Protein AF-A0A0D3J170-F1 (afdb_monomer_lite)

Radius of gyration: 22.53 Å; chains: 1; bounding box: 83×60×60 Å

Organism: Emiliania huxleyi (strain CCMP1516) (NCBI:txid280463)

Sequence (325 aa):
MGRTSALITIVAATHSHAFGSQPLAVAKEAIERIIADEDIVRMTAKLAHHPYLISAEEGRLSVEQQLCFAMEQYHMTRSLSQSIASLANQGGNSLDTDVSSAEFVLGPGDTLAATEAPTSEEALEESRINPQIDLFDYFFAGEVDASAELMVQLRALLGCNDVACLMRAVKNYKPVPGAQAYAEFVDKLASGGGRAEAAVAFAVCFPIWGGLVQRLSKSRMCAVDTAAEKNFLAHFSARLGDFLAEQQIESDHLEDFMATGESVAGTCAYGTDGFHATGQDDLVEMAAQVLMKADVPYTALLTSTKTLLEAETQFWDACYSLSRE

Secondary structure (DSSP, 8-state):
-------------------SS-HHHHHHHHHHHHHT-HHHHHHHHHHHT-HHHHHHHTT---HHHHHHHHHHHHHHHHHHHHHHHHHHHHTS------GGGGS----TT-------PPPHHHHHHHHHH-TT--HHHHHHHHHHHHHHHHHHHHHHHTT-SSHHHHHHHHHH----HHHHHHHHHHHHHHHTT-HHHHHHHHHHHHHHHHHHHHHHHHTT--SS--HHHHHHHHHHHTT-HHHHHHT----TT-TTSSSS-------------S-PPPPHHHHHHHHHHHHTT----HHHHHHHHHHHHHHHHHHHHHHHHTT--

InterPro domains:
  IPR016084 Haem oxygenase-like, multi-helical [G3DSA:1.20.910.10] (38-323)
  IPR016084 Haem oxygenase-like, multi-helical [SSF48613] (47-219)

pLDDT: mean 73.3, std 25.49, range [24.0, 98.56]

Structure (mmCIF, N/CA/C/O backbone):
data_AF-A0A0D3J170-F1
#
_entry.id   AF-A0A0D3J170-F1
#
loop_
_atom_site.group_PDB
_atom_site.id
_atom_site.type_symbol
_atom_site.label_atom_id
_atom_site.label_alt_id
_atom_site.label_comp_id
_atom_site.label_asym_id
_atom_site.label_entity_id
_atom_site.label_seq_id
_atom_site.pdbx_PDB_ins_code
_atom_site.Cartn_x
_atom_site.Cartn_y
_atom_site.Cartn_z
_atom_site.occupancy
_atom_site.B_iso_or_equiv
_atom_site.auth_seq_id
_atom_site.auth_comp_id
_atom_site.auth_asym_id
_atom_site.auth_atom_id
_atom_site.pdbx_PDB_model_num
ATOM 1 N N . MET A 1 1 ? 52.983 35.311 -30.062 1.00 40.69 1 MET A N 1
ATOM 2 C CA . MET A 1 1 ? 53.204 34.117 -29.216 1.00 40.69 1 MET A CA 1
ATOM 3 C C . MET A 1 1 ? 51.956 33.932 -28.370 1.00 40.69 1 MET A C 1
ATOM 5 O O . MET A 1 1 ? 51.775 34.644 -27.393 1.00 40.69 1 MET A O 1
ATOM 9 N N . GLY A 1 2 ? 51.019 33.136 -28.886 1.00 30.86 2 GLY A N 1
ATOM 10 C CA . GLY A 1 2 ? 49.623 33.101 -28.448 1.00 30.86 2 GLY A CA 1
ATOM 11 C C . GLY A 1 2 ? 49.340 31.989 -27.443 1.00 30.86 2 GLY A C 1
ATOM 12 O O . GLY A 1 2 ? 49.819 30.869 -27.597 1.00 30.86 2 GLY A O 1
ATOM 13 N N . ARG A 1 3 ? 48.544 32.332 -26.430 1.00 38.22 3 ARG A N 1
ATOM 14 C CA . ARG A 1 3 ? 47.853 31.419 -25.517 1.00 38.22 3 ARG A CA 1
ATOM 15 C C . ARG A 1 3 ? 46.471 31.098 -26.097 1.00 38.22 3 ARG A C 1
ATOM 17 O O . ARG A 1 3 ? 45.724 32.033 -26.357 1.00 38.22 3 ARG A O 1
ATOM 24 N N . THR A 1 4 ? 46.126 29.817 -26.205 1.00 32.22 4 THR A N 1
ATOM 25 C CA . THR A 1 4 ? 44.742 29.301 -26.320 1.00 32.22 4 THR A CA 1
ATOM 26 C C . THR A 1 4 ? 44.800 27.807 -25.985 1.00 32.22 4 THR A C 1
ATOM 28 O O . THR A 1 4 ? 45.510 27.064 -26.647 1.00 32.22 4 THR A O 1
ATOM 31 N N . SER A 1 5 ? 44.357 27.408 -24.791 1.00 28.94 5 SER A N 1
ATOM 32 C CA . SER A 1 5 ? 42.983 26.989 -24.462 1.00 28.94 5 SER A CA 1
ATOM 33 C C . SER A 1 5 ? 42.730 25.528 -24.855 1.00 28.94 5 SER A C 1
ATOM 35 O O . SER A 1 5 ? 42.363 25.230 -25.986 1.00 28.94 5 SER A O 1
ATOM 37 N N . ALA A 1 6 ? 42.970 24.625 -23.902 1.00 32.19 6 ALA A N 1
ATOM 38 C CA . ALA A 1 6 ? 42.522 23.239 -23.937 1.00 32.19 6 ALA A CA 1
ATOM 39 C C . ALA A 1 6 ? 41.211 23.161 -23.141 1.00 32.19 6 ALA A C 1
ATOM 41 O O . ALA A 1 6 ? 41.220 23.247 -21.915 1.00 32.19 6 ALA A O 1
ATOM 42 N N . LEU A 1 7 ? 40.090 23.048 -23.852 1.00 28.80 7 LEU A N 1
ATOM 43 C CA . LEU A 1 7 ? 38.760 22.830 -23.290 1.00 28.80 7 LEU A CA 1
ATOM 44 C C . LEU A 1 7 ? 38.261 21.460 -23.760 1.00 28.80 7 LEU A C 1
ATOM 46 O O . LEU A 1 7 ? 37.926 21.266 -24.923 1.00 28.80 7 LEU A O 1
ATOM 50 N N . ILE A 1 8 ? 38.321 20.511 -22.825 1.00 30.05 8 ILE A N 1
ATOM 51 C CA . ILE A 1 8 ? 37.265 19.558 -22.458 1.00 30.05 8 ILE A CA 1
ATOM 52 C C . ILE A 1 8 ? 36.335 19.157 -23.615 1.00 30.05 8 ILE A C 1
ATOM 54 O O . ILE A 1 8 ? 35.358 19.831 -23.921 1.00 30.05 8 ILE A O 1
ATOM 58 N N . THR A 1 9 ? 36.603 17.992 -24.199 1.00 27.92 9 THR A N 1
ATOM 59 C CA . THR A 1 9 ? 35.606 17.184 -24.913 1.00 27.92 9 THR A CA 1
ATOM 60 C C . THR A 1 9 ? 35.496 15.869 -24.148 1.00 27.92 9 THR A C 1
ATOM 62 O O . THR A 1 9 ? 36.330 14.984 -24.316 1.00 27.92 9 THR A O 1
ATOM 65 N N . ILE A 1 10 ? 34.527 15.776 -23.235 1.00 30.25 10 ILE A N 1
ATOM 66 C CA . ILE A 1 10 ? 34.228 14.565 -22.463 1.00 30.25 10 ILE A CA 1
ATOM 67 C C . ILE A 1 10 ? 32.774 14.174 -22.748 1.00 30.25 10 ILE A C 1
ATOM 69 O O . ILE A 1 10 ? 31.846 14.873 -22.364 1.00 30.25 10 ILE A O 1
ATOM 73 N N . VAL A 1 11 ? 32.656 13.041 -23.447 1.00 31.23 11 VAL A N 1
ATOM 74 C CA . VAL A 1 11 ? 31.619 11.998 -23.364 1.00 31.23 11 VAL A CA 1
ATOM 75 C C . VAL A 1 11 ? 30.169 12.416 -23.643 1.00 31.23 11 VAL A C 1
ATOM 77 O O . VAL A 1 11 ? 29.376 12.672 -22.747 1.00 31.23 11 VAL A O 1
ATOM 80 N N . ALA A 1 12 ? 29.793 12.297 -24.916 1.00 31.78 12 ALA A N 1
ATOM 81 C CA . ALA A 1 12 ? 28.449 11.901 -25.328 1.00 31.78 12 ALA A CA 1
ATOM 82 C C . ALA A 1 12 ? 28.584 10.630 -26.183 1.00 31.78 12 ALA A C 1
ATOM 84 O O . ALA A 1 12 ? 28.611 10.685 -27.408 1.00 31.78 12 ALA A O 1
ATOM 85 N N . ALA A 1 13 ? 28.768 9.484 -25.523 1.00 33.28 13 ALA A N 1
ATOM 86 C CA . ALA A 1 13 ? 28.715 8.172 -26.161 1.00 33.28 13 ALA A CA 1
ATOM 87 C C . ALA A 1 13 ? 27.395 7.502 -25.773 1.00 33.28 13 ALA A C 1
ATOM 89 O O . ALA A 1 13 ? 27.305 6.764 -24.793 1.00 33.28 13 ALA A O 1
ATOM 90 N N . THR A 1 14 ? 26.373 7.805 -26.566 1.00 39.19 14 THR A N 1
ATOM 91 C CA . THR A 1 14 ? 25.134 7.041 -26.712 1.00 39.19 14 THR A CA 1
ATOM 92 C C . THR A 1 14 ? 25.448 5.549 -26.843 1.00 39.19 14 THR A C 1
ATOM 94 O O . THR A 1 14 ? 25.914 5.103 -27.891 1.00 39.19 14 THR A O 1
ATOM 97 N N . HIS A 1 15 ? 25.207 4.776 -25.785 1.00 40.16 15 HIS A N 1
ATOM 98 C CA . HIS A 1 15 ? 25.218 3.318 -25.848 1.00 40.16 15 HIS A CA 1
ATOM 99 C C . HIS A 1 15 ? 23.835 2.838 -26.288 1.00 40.16 15 HIS A C 1
ATOM 101 O O . HIS A 1 15 ? 22.958 2.580 -25.474 1.00 40.16 15 HIS A O 1
ATOM 107 N N . SER A 1 16 ? 23.654 2.736 -27.604 1.00 42.66 16 SER A N 1
ATOM 108 C CA . SER A 1 16 ? 22.668 1.842 -28.203 1.00 42.66 16 SER A CA 1
ATOM 109 C C . SER A 1 16 ? 23.396 0.530 -28.488 1.00 42.66 16 SER A C 1
ATOM 111 O O . SER A 1 16 ? 24.084 0.397 -29.498 1.00 42.66 16 SER A O 1
ATOM 113 N N . HIS A 1 17 ? 23.328 -0.408 -27.545 1.00 40.12 17 HIS A N 1
ATOM 114 C CA . HIS A 1 17 ? 23.770 -1.784 -27.750 1.00 40.12 17 HIS A CA 1
ATOM 115 C C . HIS A 1 17 ? 22.538 -2.687 -27.729 1.00 40.12 17 HIS A C 1
ATOM 117 O O . HIS A 1 17 ? 21.794 -2.725 -26.755 1.00 40.12 17 HIS A O 1
ATOM 123 N N . ALA A 1 18 ? 22.319 -3.394 -28.837 1.00 44.06 18 ALA A N 1
ATOM 124 C CA . ALA A 1 18 ? 21.291 -4.414 -28.960 1.00 44.06 18 ALA A CA 1
ATOM 125 C C . ALA A 1 18 ? 21.637 -5.607 -28.051 1.00 44.06 18 ALA A C 1
ATOM 127 O O . ALA A 1 18 ? 22.625 -6.305 -28.281 1.00 44.06 18 ALA A O 1
ATOM 128 N N . PHE A 1 19 ? 20.827 -5.823 -27.013 1.00 40.41 19 PHE A N 1
ATOM 129 C CA . PHE A 1 19 ? 20.974 -6.909 -26.044 1.00 40.41 19 PHE A CA 1
ATOM 130 C C . PHE A 1 19 ? 20.216 -8.162 -26.506 1.00 40.41 19 PHE A C 1
ATOM 132 O O . PHE A 1 19 ? 19.011 -8.295 -26.304 1.00 40.41 19 PHE A O 1
ATOM 139 N N . GLY A 1 20 ? 20.928 -9.114 -27.110 1.00 37.75 20 GLY A N 1
ATOM 140 C CA . GLY A 1 20 ? 20.436 -10.482 -27.275 1.00 37.75 20 GLY A CA 1
ATOM 141 C C . GLY A 1 20 ? 20.532 -11.243 -25.948 1.00 37.75 20 GLY A C 1
ATOM 142 O O . GLY A 1 20 ? 21.588 -11.259 -25.320 1.00 37.75 20 GLY A O 1
ATOM 143 N N . SER A 1 21 ? 19.443 -11.883 -25.512 1.00 47.06 21 SER A N 1
ATOM 144 C CA . SER A 1 21 ? 19.352 -12.790 -24.342 1.00 47.06 21 SER A CA 1
ATOM 145 C C . SER A 1 21 ? 19.630 -12.227 -22.931 1.00 47.06 21 SER A C 1
ATOM 147 O O . SER A 1 21 ? 19.625 -12.997 -21.978 1.00 47.06 21 SER A O 1
ATOM 149 N N . GLN A 1 22 ? 19.785 -10.910 -22.754 1.00 54.28 22 GLN A N 1
ATOM 150 C CA . GLN A 1 22 ? 19.912 -10.270 -21.431 1.00 54.28 22 GLN A CA 1
ATOM 151 C C . GLN A 1 22 ? 18.798 -9.297 -20.954 1.00 54.28 22 GLN A C 1
ATOM 153 O O . GLN A 1 22 ? 19.050 -8.604 -19.971 1.00 54.28 22 GLN A O 1
ATOM 158 N N . PRO A 1 23 ? 17.571 -9.204 -21.521 1.00 83.50 23 PRO A N 1
ATOM 159 C CA . PRO A 1 23 ? 16.630 -8.180 -21.042 1.00 83.50 23 PRO A CA 1
ATOM 160 C C . PRO A 1 23 ? 16.086 -8.417 -19.618 1.00 83.50 23 PRO A C 1
ATOM 162 O O . PRO A 1 23 ? 15.879 -7.449 -18.894 1.00 83.50 23 PRO A O 1
ATOM 165 N N . LEU A 1 24 ? 15.894 -9.674 -19.188 1.00 89.75 24 LEU A N 1
ATOM 166 C CA . LEU A 1 24 ? 15.325 -9.971 -17.861 1.00 89.75 24 LEU A CA 1
ATOM 167 C C . LEU A 1 24 ? 16.303 -9.654 -16.726 1.00 89.75 24 LEU A C 1
ATOM 169 O O . LEU A 1 24 ? 15.921 -9.010 -15.758 1.00 89.75 24 LEU A O 1
ATOM 173 N N . ALA A 1 25 ? 17.567 -10.065 -16.859 1.00 91.81 25 ALA A N 1
ATOM 174 C CA . ALA A 1 25 ? 18.589 -9.801 -15.846 1.00 91.81 25 ALA A CA 1
ATOM 175 C C . ALA A 1 25 ? 18.805 -8.293 -15.637 1.00 91.81 25 ALA A C 1
ATOM 177 O O . ALA A 1 25 ? 18.874 -7.844 -14.501 1.00 91.81 25 ALA A O 1
ATOM 178 N N . VAL A 1 26 ? 18.822 -7.511 -16.724 1.00 92.69 26 VAL A N 1
ATOM 179 C CA . VAL A 1 26 ? 18.932 -6.043 -16.656 1.00 92.69 26 VAL A CA 1
ATOM 180 C C . VAL A 1 26 ? 17.704 -5.422 -15.981 1.00 92.69 26 VAL A C 1
ATOM 182 O O . VAL A 1 26 ? 17.844 -4.496 -15.185 1.00 92.69 26 VAL A O 1
ATOM 185 N N . ALA A 1 27 ? 16.499 -5.930 -16.263 1.00 94.38 27 ALA A N 1
ATOM 186 C CA . ALA A 1 27 ? 15.279 -5.467 -15.605 1.00 94.38 27 ALA A CA 1
ATOM 187 C C . ALA A 1 27 ? 15.267 -5.800 -14.099 1.00 94.38 27 ALA A C 1
ATOM 189 O O . ALA A 1 27 ? 14.925 -4.930 -13.301 1.00 94.38 27 ALA A O 1
ATOM 190 N N . LYS A 1 28 ? 15.703 -7.005 -13.699 1.00 95.25 28 LYS A N 1
ATOM 191 C CA . LYS A 1 28 ? 15.859 -7.388 -12.282 1.00 95.25 28 LYS A CA 1
ATOM 192 C C . LYS A 1 28 ? 16.890 -6.504 -11.579 1.00 95.25 28 LYS A C 1
ATOM 194 O O . LYS A 1 28 ? 16.567 -5.917 -10.553 1.00 95.25 28 LYS A O 1
ATOM 199 N N . GLU A 1 29 ? 18.064 -6.302 -12.182 1.00 95.62 29 GLU A N 1
ATOM 200 C CA . GLU A 1 29 ? 19.113 -5.421 -11.643 1.00 95.62 29 GLU A CA 1
ATOM 201 C C . GLU A 1 29 ? 18.599 -3.984 -11.440 1.00 95.62 29 GLU A C 1
ATOM 203 O O . GLU A 1 29 ? 18.911 -3.338 -10.441 1.00 95.62 29 GLU A O 1
ATOM 208 N N . ALA A 1 30 ? 17.768 -3.472 -12.355 1.00 96.12 30 ALA A N 1
ATOM 209 C CA . ALA A 1 30 ? 17.157 -2.155 -12.201 1.00 96.12 30 ALA A CA 1
ATOM 210 C C . ALA A 1 30 ? 16.207 -2.082 -10.990 1.00 96.12 30 ALA A C 1
ATOM 212 O O . ALA A 1 30 ? 16.235 -1.086 -10.266 1.00 96.12 30 ALA A O 1
ATOM 213 N N . ILE A 1 31 ? 15.398 -3.120 -10.752 1.00 96.94 31 ILE A N 1
ATOM 214 C CA . ILE A 1 31 ? 14.486 -3.201 -9.598 1.00 96.94 31 ILE A CA 1
ATOM 215 C C . ILE A 1 31 ? 15.281 -3.348 -8.297 1.00 96.94 31 ILE A C 1
ATOM 217 O O . ILE A 1 31 ? 15.044 -2.606 -7.349 1.00 96.94 31 ILE A O 1
ATOM 221 N N . GLU A 1 32 ? 16.274 -4.235 -8.263 1.00 95.94 32 GLU A N 1
ATOM 222 C CA . GLU A 1 32 ? 17.172 -4.427 -7.116 1.00 95.94 32 GLU A CA 1
ATOM 223 C C . GLU A 1 32 ? 17.910 -3.134 -6.755 1.00 95.94 32 GLU A C 1
ATOM 225 O O . GLU A 1 32 ? 18.037 -2.782 -5.581 1.00 95.94 32 GLU A O 1
ATOM 230 N N . ARG A 1 33 ? 18.328 -2.361 -7.761 1.00 97.62 33 ARG A N 1
ATOM 231 C CA . ARG A 1 33 ? 18.931 -1.045 -7.548 1.00 97.62 33 ARG A CA 1
ATOM 232 C C . ARG A 1 33 ? 17.952 -0.034 -6.943 1.00 97.62 33 ARG A C 1
ATOM 234 O O . ARG A 1 33 ? 18.386 0.798 -6.152 1.00 97.62 33 ARG A O 1
ATOM 241 N N . ILE A 1 34 ? 16.664 -0.092 -7.292 1.00 98.00 34 ILE A N 1
ATOM 242 C CA . ILE A 1 34 ? 15.624 0.734 -6.657 1.00 98.00 34 ILE A CA 1
ATOM 243 C C . ILE A 1 34 ? 15.408 0.289 -5.208 1.00 98.00 34 ILE A C 1
ATOM 245 O O . ILE A 1 34 ? 15.352 1.140 -4.328 1.00 98.00 34 ILE A O 1
ATOM 249 N N . ILE A 1 35 ? 15.350 -1.019 -4.940 1.00 96.25 35 ILE A N 1
ATOM 250 C CA . ILE A 1 35 ? 15.240 -1.568 -3.576 1.00 96.25 35 ILE A CA 1
ATOM 251 C C . ILE A 1 35 ? 16.404 -1.080 -2.699 1.00 96.25 35 ILE A C 1
ATOM 253 O O . ILE A 1 35 ? 16.195 -0.707 -1.546 1.00 96.25 35 ILE A O 1
ATOM 257 N N . ALA A 1 36 ? 17.617 -1.040 -3.255 1.00 96.19 36 ALA A N 1
ATOM 258 C CA . ALA A 1 36 ? 18.825 -0.579 -2.575 1.00 96.19 36 ALA A CA 1
ATOM 259 C C . ALA A 1 36 ? 19.023 0.954 -2.580 1.00 96.19 36 ALA A C 1
ATOM 261 O O . ALA A 1 36 ? 20.032 1.434 -2.057 1.00 96.19 36 ALA A O 1
ATOM 262 N N . ASP A 1 37 ? 18.116 1.737 -3.176 1.00 98.06 37 ASP A N 1
ATOM 263 C CA . ASP A 1 37 ? 18.216 3.201 -3.204 1.00 98.06 37 ASP A CA 1
ATOM 264 C C . ASP A 1 37 ? 18.140 3.769 -1.777 1.00 98.06 37 ASP A C 1
ATOM 266 O O . ASP A 1 37 ? 17.274 3.394 -0.986 1.00 98.06 37 ASP A O 1
ATOM 270 N N . GLU A 1 38 ? 19.032 4.706 -1.442 1.00 97.94 38 GLU A N 1
ATOM 271 C CA . GLU A 1 38 ? 19.165 5.246 -0.078 1.00 97.94 38 GLU A CA 1
ATOM 272 C C . GLU A 1 38 ? 17.854 5.849 0.447 1.00 97.94 38 GLU A C 1
ATOM 274 O O . GLU A 1 38 ? 17.515 5.706 1.625 1.00 97.94 38 GLU A O 1
ATOM 279 N N . ASP A 1 39 ? 17.087 6.508 -0.422 1.00 97.75 39 ASP A N 1
ATOM 280 C CA . ASP A 1 39 ? 15.809 7.088 -0.028 1.00 97.75 39 ASP A CA 1
ATOM 281 C C . ASP A 1 39 ? 14.764 6.003 0.247 1.00 97.75 39 ASP A C 1
ATOM 283 O O . ASP A 1 39 ? 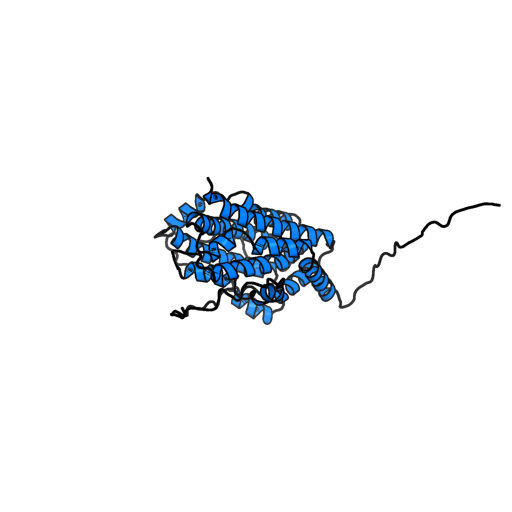14.013 6.137 1.211 1.00 97.75 39 ASP A O 1
ATOM 287 N N . ILE A 1 40 ? 14.740 4.927 -0.549 1.00 97.75 40 ILE A N 1
ATOM 288 C CA . ILE A 1 40 ? 13.835 3.788 -0.346 1.00 97.75 40 ILE A CA 1
ATOM 289 C C . ILE A 1 40 ? 14.151 3.109 0.987 1.00 97.75 40 ILE A C 1
ATOM 291 O O . ILE A 1 40 ? 13.258 2.966 1.819 1.00 97.75 40 ILE A O 1
ATOM 295 N N . VAL A 1 41 ? 15.424 2.805 1.256 1.00 96.75 41 VAL A N 1
ATOM 296 C CA . VAL A 1 41 ? 15.869 2.229 2.539 1.00 96.75 41 VAL A CA 1
ATOM 297 C C . VAL A 1 41 ? 15.469 3.124 3.716 1.00 96.75 41 VAL A C 1
ATOM 299 O O . VAL A 1 41 ? 14.910 2.648 4.707 1.00 96.75 41 VAL A O 1
ATOM 302 N N . ARG A 1 42 ? 15.690 4.440 3.608 1.00 97.50 42 ARG A N 1
ATOM 303 C CA . ARG A 1 42 ? 15.316 5.400 4.656 1.00 97.50 42 ARG A CA 1
ATOM 304 C C . ARG A 1 42 ? 13.803 5.448 4.890 1.00 97.50 42 ARG A C 1
ATOM 306 O O . ARG A 1 42 ? 13.367 5.553 6.037 1.00 97.50 42 ARG A O 1
ATOM 313 N N . MET A 1 43 ? 13.000 5.389 3.832 1.00 97.88 43 MET A N 1
ATOM 314 C CA . MET A 1 43 ? 11.538 5.368 3.930 1.00 97.88 43 MET A CA 1
ATOM 315 C C . MET A 1 43 ? 11.029 4.067 4.554 1.00 97.88 43 MET A C 1
ATOM 317 O O . MET A 1 43 ? 10.193 4.121 5.454 1.00 97.88 43 MET A O 1
ATOM 321 N N . THR A 1 44 ? 11.591 2.922 4.166 1.00 95.75 44 THR A N 1
ATOM 322 C CA . THR A 1 44 ? 11.314 1.619 4.785 1.00 95.75 44 THR A CA 1
ATOM 323 C C . THR A 1 44 ? 11.629 1.638 6.277 1.00 95.75 44 THR A C 1
ATOM 325 O O . THR A 1 44 ? 10.799 1.239 7.093 1.00 95.75 44 THR A O 1
ATOM 328 N N . ALA A 1 45 ? 12.788 2.180 6.666 1.00 95.25 45 ALA A N 1
ATOM 329 C CA . ALA A 1 45 ? 13.155 2.326 8.071 1.00 95.25 45 ALA A CA 1
ATOM 330 C C . ALA A 1 45 ? 12.171 3.231 8.833 1.00 95.25 45 ALA A C 1
ATOM 332 O O . ALA A 1 45 ? 11.814 2.928 9.973 1.00 95.25 45 ALA A O 1
ATOM 333 N N . LYS A 1 46 ? 11.690 4.316 8.209 1.00 96.50 46 LYS A N 1
ATOM 334 C CA . LYS A 1 46 ? 10.663 5.189 8.797 1.00 96.50 46 LYS A CA 1
ATOM 335 C C . LYS A 1 46 ? 9.345 4.440 9.016 1.00 96.50 46 LYS A C 1
ATOM 337 O O . LYS A 1 46 ? 8.782 4.541 10.103 1.00 96.50 46 LYS A O 1
ATOM 342 N N . LEU A 1 47 ? 8.876 3.683 8.022 1.00 95.69 47 LEU A N 1
ATOM 343 C CA . LEU A 1 47 ? 7.665 2.861 8.125 1.00 95.69 47 LEU A CA 1
ATOM 344 C C . LEU A 1 47 ? 7.795 1.797 9.221 1.00 95.69 47 LEU A C 1
ATOM 346 O O . LEU A 1 47 ? 6.893 1.641 10.037 1.00 95.69 47 LEU A O 1
ATOM 350 N N . ALA A 1 48 ? 8.948 1.135 9.320 1.00 94.38 48 ALA A N 1
ATOM 351 C CA . ALA A 1 48 ? 9.215 0.158 10.373 1.00 94.38 48 ALA A CA 1
ATOM 352 C C . ALA A 1 48 ? 9.167 0.768 11.791 1.00 94.38 48 ALA A C 1
ATOM 354 O O . ALA A 1 48 ? 8.849 0.072 12.751 1.00 94.38 48 ALA A O 1
ATOM 355 N N . HIS A 1 49 ? 9.442 2.060 11.950 1.00 96.19 49 HIS A N 1
ATOM 356 C CA . HIS A 1 49 ? 9.357 2.751 13.242 1.00 96.19 49 HIS A CA 1
ATOM 357 C C . HIS A 1 49 ? 8.096 3.617 13.357 1.00 96.19 49 HIS A C 1
ATOM 359 O O . HIS A 1 49 ? 8.057 4.571 14.139 1.00 96.19 49 HIS A O 1
ATOM 365 N N . HIS A 1 50 ? 7.060 3.313 12.571 1.00 97.31 50 HIS A N 1
ATOM 366 C CA . HIS A 1 50 ? 5.837 4.095 12.584 1.00 97.31 50 HIS A CA 1
ATOM 367 C C . HIS A 1 50 ? 5.118 3.988 13.949 1.00 97.31 50 HIS A C 1
ATOM 369 O O . HIS A 1 50 ? 4.965 2.881 14.478 1.00 97.31 50 HIS A O 1
ATOM 375 N N . PRO A 1 51 ? 4.610 5.100 14.525 1.00 96.69 51 PRO A N 1
ATOM 376 C CA . PRO A 1 51 ? 3.948 5.101 15.835 1.00 96.69 51 PRO A CA 1
ATOM 377 C C . PRO A 1 51 ? 2.762 4.139 15.980 1.00 96.69 51 PRO A C 1
ATOM 379 O O . PRO A 1 51 ? 2.497 3.664 17.088 1.00 96.69 51 PRO A O 1
ATOM 382 N N . TYR A 1 52 ? 2.062 3.848 14.879 1.00 95.00 52 TYR A N 1
ATOM 383 C CA . TYR A 1 52 ? 1.002 2.837 14.840 1.00 95.00 52 TYR A CA 1
ATOM 384 C C . TYR A 1 52 ? 1.544 1.447 15.197 1.00 95.00 52 TYR A C 1
ATOM 386 O O . TYR A 1 52 ? 1.022 0.815 16.109 1.00 95.00 52 TYR A O 1
ATOM 394 N N . LEU A 1 53 ? 2.625 1.008 14.537 1.00 93.81 53 LEU A N 1
ATOM 395 C CA . LEU A 1 53 ? 3.236 -0.308 14.758 1.00 93.81 53 LEU A CA 1
ATOM 396 C C . LEU A 1 53 ? 3.787 -0.433 16.179 1.00 93.81 53 LEU A C 1
ATOM 398 O O . LEU A 1 53 ? 3.503 -1.411 16.860 1.00 93.81 53 LEU A O 1
ATOM 402 N N . ILE A 1 54 ? 4.490 0.595 16.662 1.00 94.56 54 ILE A N 1
ATOM 403 C CA . ILE A 1 54 ? 5.018 0.622 18.036 1.00 94.56 54 ILE A CA 1
ATOM 404 C C . ILE A 1 54 ? 3.870 0.513 19.048 1.00 94.56 54 ILE A C 1
ATOM 406 O O . ILE A 1 54 ? 3.931 -0.253 20.006 1.00 94.56 54 ILE A O 1
ATOM 410 N N . SER A 1 55 ? 2.782 1.258 18.833 1.00 93.12 55 SER A N 1
ATOM 411 C CA . SER A 1 55 ? 1.618 1.188 19.720 1.00 93.12 55 SER A CA 1
ATOM 412 C C . SER A 1 55 ? 0.908 -0.163 19.633 1.00 93.12 55 SER A C 1
ATOM 414 O O . SER A 1 55 ? 0.359 -0.607 20.636 1.00 93.12 55 SER A O 1
ATOM 416 N N . ALA A 1 56 ? 0.926 -0.828 18.478 1.00 91.19 56 ALA A N 1
ATOM 417 C CA . ALA A 1 56 ? 0.390 -2.175 18.311 1.00 91.19 56 ALA A CA 1
ATOM 418 C C . ALA A 1 56 ? 1.198 -3.202 19.117 1.00 91.19 56 ALA A C 1
ATOM 420 O O . ALA A 1 56 ? 0.639 -3.954 19.915 1.00 91.19 56 ALA A O 1
ATOM 421 N N . GLU A 1 57 ? 2.524 -3.174 18.961 1.00 89.62 57 GLU A N 1
ATOM 422 C CA . GLU A 1 57 ? 3.494 -4.029 19.659 1.00 89.62 57 GLU A CA 1
ATOM 423 C C . GLU A 1 57 ? 3.396 -3.888 21.179 1.00 89.62 57 GLU A C 1
ATOM 425 O O . GLU A 1 57 ? 3.431 -4.882 21.905 1.00 89.62 57 GLU A O 1
ATOM 430 N N . GLU A 1 58 ? 3.170 -2.669 21.659 1.00 91.44 58 GLU A N 1
ATOM 431 C CA . GLU A 1 58 ? 2.999 -2.370 23.080 1.00 91.44 58 GLU A CA 1
ATOM 432 C C . GLU A 1 58 ? 1.563 -2.597 23.599 1.00 91.44 58 GLU A C 1
ATOM 434 O O . GLU A 1 58 ? 1.299 -2.375 24.783 1.00 91.44 58 GLU A O 1
ATOM 439 N N . GLY A 1 59 ? 0.617 -3.020 22.749 1.00 88.94 59 GLY A N 1
ATOM 440 C CA . GLY A 1 59 ? -0.788 -3.226 23.128 1.00 88.94 59 GLY A CA 1
ATOM 441 C C . GLY A 1 59 ? -1.513 -1.933 23.528 1.00 88.94 59 GLY A C 1
ATOM 442 O O . GLY A 1 59 ? -2.405 -1.948 24.376 1.00 88.94 59 GLY A O 1
ATOM 443 N N . ARG A 1 60 ? -1.096 -0.796 22.960 1.00 91.38 60 ARG A N 1
ATOM 444 C CA . ARG A 1 60 ? -1.619 0.554 23.226 1.00 91.38 60 ARG A CA 1
ATOM 445 C C . ARG A 1 60 ? -2.550 1.095 22.138 1.00 91.38 60 ARG A C 1
ATOM 447 O O . ARG A 1 60 ? -3.023 2.221 22.289 1.00 91.38 60 ARG A O 1
ATOM 454 N N . LEU A 1 61 ? -2.796 0.356 21.053 1.00 90.06 61 LEU A N 1
ATOM 455 C CA . LEU A 1 61 ? -3.764 0.778 20.036 1.00 90.06 61 LEU A CA 1
ATOM 456 C C . LEU A 1 61 ? -5.186 0.773 20.594 1.00 90.06 61 LEU A C 1
ATOM 458 O O . LEU A 1 61 ? -5.617 -0.205 21.207 1.00 90.06 61 LEU A O 1
ATOM 462 N N . SER A 1 62 ? -5.933 1.843 20.334 1.00 90.06 62 SER A N 1
ATOM 463 C CA . SER A 1 62 ? -7.354 1.890 20.675 1.00 90.06 62 SER A CA 1
ATOM 464 C C . SER A 1 62 ? -8.194 1.079 19.682 1.00 90.06 62 SER A C 1
ATOM 466 O O . SER A 1 62 ? -7.772 0.816 18.552 1.00 90.06 62 SER A O 1
ATOM 468 N N . VAL A 1 63 ? -9.413 0.709 20.084 1.00 87.75 63 VAL A N 1
ATOM 469 C CA . VAL A 1 63 ? -10.367 0.026 19.192 1.00 87.75 63 VAL A CA 1
ATOM 470 C C . VAL A 1 63 ? -10.712 0.913 17.994 1.00 87.75 63 VAL A C 1
ATOM 472 O O . VAL A 1 63 ? -10.857 0.417 16.883 1.00 87.75 63 VAL A O 1
ATOM 475 N N . GLU A 1 64 ? -10.787 2.230 18.183 1.00 91.00 64 GLU A N 1
ATOM 476 C CA . GLU A 1 64 ? -11.043 3.198 17.114 1.00 91.00 64 GLU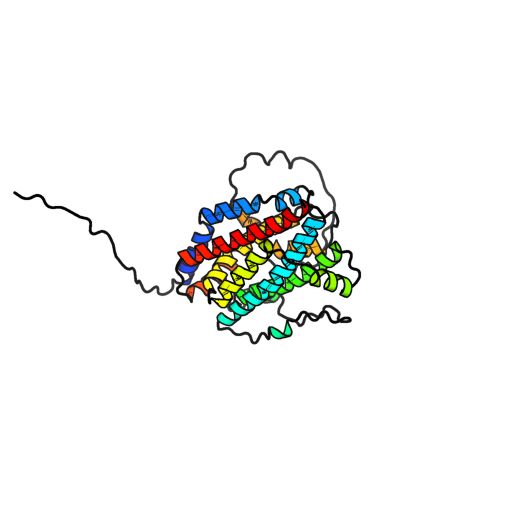 A CA 1
ATOM 477 C C . GLU A 1 64 ? -9.917 3.214 16.074 1.00 91.00 64 GLU A C 1
ATOM 479 O O . GLU A 1 64 ? -10.200 3.269 14.881 1.00 91.00 64 GLU A O 1
ATOM 484 N N . GLN A 1 65 ? -8.651 3.114 16.497 1.00 92.19 65 GLN A N 1
ATOM 485 C CA . GLN A 1 65 ? -7.506 3.045 15.578 1.00 92.19 65 GLN A CA 1
ATOM 486 C C . GLN A 1 65 ? -7.476 1.727 14.795 1.00 92.19 65 GLN A C 1
ATOM 488 O O . GLN A 1 65 ? -7.133 1.712 13.613 1.00 92.19 65 GLN A O 1
ATOM 493 N N . GLN A 1 66 ? -7.853 0.618 15.433 1.00 90.50 66 GLN A N 1
ATOM 494 C CA . GLN A 1 66 ? -7.971 -0.686 14.771 1.00 90.50 66 GLN A CA 1
ATOM 495 C C . GLN A 1 66 ? -9.130 -0.699 13.771 1.00 90.50 66 GLN A C 1
ATOM 497 O O . GLN A 1 66 ? -8.970 -1.127 12.630 1.00 90.50 66 GLN A O 1
ATOM 502 N N . LEU A 1 67 ? -10.287 -0.163 14.171 1.00 91.44 67 LEU A N 1
ATOM 503 C CA . LEU A 1 67 ? -11.449 -0.023 13.300 1.00 91.44 67 LEU A CA 1
ATOM 504 C C . LEU A 1 67 ? -11.156 0.907 12.121 1.00 91.44 67 LEU A C 1
ATOM 506 O O . LEU A 1 67 ? -11.564 0.609 11.001 1.00 91.44 67 LEU A O 1
ATOM 510 N N . CYS A 1 68 ? -10.446 2.013 12.359 1.00 94.06 68 CYS A N 1
ATOM 511 C CA . CYS A 1 68 ? -10.008 2.904 11.296 1.00 94.06 68 CYS A CA 1
ATOM 512 C C . CYS A 1 68 ? -9.121 2.172 10.294 1.00 94.06 68 CYS A C 1
ATOM 514 O O . CYS A 1 68 ? -9.403 2.230 9.105 1.00 94.06 68 CYS A O 1
ATOM 516 N N . PHE A 1 69 ? -8.092 1.464 10.765 1.00 94.25 69 PHE A N 1
ATOM 517 C CA . PHE A 1 69 ? -7.200 0.700 9.897 1.00 94.25 69 PHE A CA 1
ATOM 518 C C . PHE A 1 69 ? -7.974 -0.290 9.021 1.00 94.25 69 PHE A C 1
ATOM 520 O O . PHE A 1 69 ? -7.830 -0.269 7.804 1.00 94.25 69 PHE A O 1
ATOM 527 N N . ALA A 1 70 ? -8.861 -1.093 9.616 1.00 92.38 70 ALA A N 1
ATOM 528 C CA . ALA A 1 70 ? -9.640 -2.078 8.869 1.00 92.38 70 ALA A CA 1
ATOM 529 C C . ALA A 1 70 ? -10.605 -1.429 7.855 1.00 92.38 70 ALA A C 1
ATOM 531 O O . ALA A 1 70 ? -10.771 -1.932 6.744 1.00 92.38 70 ALA A O 1
ATOM 532 N N . MET A 1 71 ? -11.239 -0.304 8.212 1.00 95.56 71 MET A N 1
ATOM 533 C CA . MET A 1 71 ? -12.140 0.416 7.307 1.00 95.56 71 MET A CA 1
ATOM 534 C C . MET A 1 71 ? -11.385 1.072 6.151 1.00 95.56 71 MET A C 1
ATOM 536 O O . MET A 1 71 ? -11.800 0.932 5.001 1.00 95.56 71 MET A O 1
ATOM 540 N N . GLU A 1 72 ? -10.287 1.770 6.439 1.00 96.69 72 GLU A N 1
ATOM 541 C CA . GLU A 1 72 ? -9.468 2.403 5.408 1.00 96.69 72 GLU A CA 1
ATOM 542 C C . GLU A 1 72 ? -8.858 1.366 4.473 1.00 96.69 72 GLU A C 1
ATOM 544 O O . GLU A 1 72 ? -8.957 1.527 3.258 1.00 96.69 72 GLU A O 1
ATOM 549 N N . GLN A 1 73 ? -8.313 0.272 5.015 1.00 94.75 73 GLN A N 1
ATOM 550 C CA . GLN A 1 73 ? -7.778 -0.818 4.207 1.00 94.75 73 GLN A CA 1
ATOM 551 C C . GLN A 1 73 ? -8.856 -1.390 3.283 1.00 94.75 73 GLN A C 1
ATOM 553 O O . GLN A 1 73 ? -8.603 -1.543 2.095 1.00 94.75 73 GLN A O 1
ATOM 558 N N . TYR A 1 74 ? -10.073 -1.640 3.780 1.00 94.81 74 TYR A N 1
ATOM 559 C CA . TYR A 1 74 ? -11.162 -2.162 2.951 1.00 94.81 74 TYR A CA 1
ATOM 560 C C . TYR A 1 74 ? -11.511 -1.226 1.782 1.00 94.81 74 TYR A C 1
ATOM 562 O O . TYR A 1 74 ? -11.639 -1.666 0.638 1.00 94.81 74 TYR A O 1
ATOM 570 N N . HIS A 1 75 ? -11.661 0.077 2.043 1.00 95.69 75 HIS A N 1
ATOM 571 C CA . HIS A 1 75 ? -11.989 1.048 0.989 1.00 95.69 75 HIS A CA 1
ATOM 572 C C . HIS A 1 75 ? -10.830 1.270 0.014 1.00 95.69 75 HIS A C 1
ATOM 574 O O . HIS A 1 75 ? -11.064 1.396 -1.193 1.00 95.69 75 HIS A O 1
ATOM 580 N N . MET A 1 76 ? -9.595 1.275 0.518 1.00 95.88 76 MET A N 1
ATOM 581 C CA . MET A 1 76 ? -8.385 1.365 -0.294 1.00 95.88 76 MET A CA 1
ATOM 582 C C . MET A 1 76 ? -8.253 0.145 -1.208 1.00 95.88 76 MET A C 1
ATOM 584 O O . MET A 1 76 ? -8.198 0.329 -2.417 1.00 95.88 76 MET A O 1
ATOM 588 N N . THR A 1 77 ? -8.287 -1.076 -0.668 1.00 92.62 77 THR A N 1
ATOM 589 C CA . THR A 1 77 ? -8.225 -2.344 -1.420 1.00 92.62 77 THR A CA 1
ATOM 590 C C . THR A 1 77 ? -9.317 -2.415 -2.492 1.00 92.62 77 THR A C 1
ATOM 592 O O . THR A 1 77 ? -9.055 -2.748 -3.650 1.00 92.62 77 THR A O 1
ATOM 595 N N . ARG A 1 78 ? -10.549 -2.001 -2.168 1.00 91.69 78 ARG A N 1
ATOM 596 C CA . ARG A 1 78 ? -11.632 -1.951 -3.158 1.00 91.69 78 ARG A CA 1
ATOM 597 C C . ARG A 1 78 ? -11.321 -0.996 -4.312 1.00 91.69 78 ARG A C 1
ATOM 599 O O . ARG A 1 78 ? -11.573 -1.344 -5.461 1.00 91.69 78 ARG A O 1
ATOM 606 N N . SER A 1 79 ? -10.805 0.194 -4.026 1.00 93.19 79 SER A N 1
ATOM 607 C CA . SER A 1 79 ? -10.443 1.165 -5.069 1.00 93.19 79 SER A CA 1
ATOM 608 C C . SER A 1 79 ? -9.225 0.690 -5.866 1.00 93.19 79 SER A C 1
ATOM 610 O O . SER A 1 79 ? -9.194 0.783 -7.089 1.00 93.19 79 SER A O 1
ATOM 612 N N . LEU A 1 80 ? -8.252 0.099 -5.174 1.00 94.94 80 LEU A N 1
ATOM 613 C CA . LEU A 1 80 ? -7.024 -0.439 -5.736 1.00 94.94 80 LEU A CA 1
ATOM 614 C C . LEU A 1 80 ? -7.296 -1.588 -6.716 1.00 94.94 80 LEU A C 1
ATOM 616 O O . LEU A 1 80 ? -6.714 -1.601 -7.798 1.00 94.94 80 LEU A O 1
ATOM 620 N N . SER A 1 81 ? -8.226 -2.496 -6.400 1.00 92.44 81 SER A N 1
ATOM 621 C CA . SER A 1 81 ? -8.583 -3.615 -7.286 1.00 92.44 81 SER A CA 1
ATOM 622 C C . SER A 1 81 ? -9.105 -3.157 -8.655 1.00 92.44 81 SER A C 1
ATOM 624 O O . SER A 1 81 ? -8.810 -3.791 -9.667 1.00 92.44 81 SER A O 1
ATOM 626 N N . GLN A 1 82 ? -9.801 -2.016 -8.730 1.00 93.69 82 GLN A N 1
ATOM 627 C CA . GLN A 1 82 ? -10.250 -1.435 -10.002 1.00 93.69 82 GLN A CA 1
ATOM 628 C C . GLN A 1 82 ? -9.065 -0.964 -10.852 1.00 93.69 82 GLN A C 1
ATOM 630 O O . GLN A 1 82 ? -8.993 -1.254 -12.050 1.00 93.69 82 GLN A O 1
ATOM 635 N N . SER A 1 83 ? -8.106 -0.282 -10.226 1.00 95.56 83 SER A N 1
ATOM 636 C CA . SER A 1 83 ? -6.881 0.177 -10.884 1.00 95.56 83 SER A CA 1
ATOM 637 C C . SER A 1 83 ? -6.002 -0.995 -11.321 1.00 95.56 83 SER A C 1
ATOM 639 O O . SER A 1 83 ? -5.468 -0.984 -12.428 1.00 95.56 83 SER A O 1
ATOM 641 N N . ILE A 1 84 ? -5.896 -2.039 -10.494 1.00 94.62 84 ILE A N 1
ATOM 642 C CA . ILE A 1 84 ? -5.166 -3.270 -10.819 1.00 94.62 84 ILE A CA 1
ATOM 643 C C . ILE A 1 84 ? -5.819 -3.996 -11.995 1.00 94.62 84 ILE A C 1
ATOM 645 O O . ILE A 1 84 ? -5.113 -4.376 -12.923 1.00 94.62 84 ILE A O 1
ATOM 649 N N . ALA A 1 85 ? -7.147 -4.122 -12.024 1.00 91.50 85 ALA A N 1
ATOM 650 C CA . ALA A 1 85 ? -7.847 -4.715 -13.163 1.00 91.50 85 ALA A CA 1
ATOM 651 C C . ALA A 1 85 ? -7.616 -3.912 -14.458 1.00 91.50 85 ALA A C 1
ATOM 653 O O . ALA A 1 85 ? -7.424 -4.478 -15.535 1.00 91.50 85 ALA A O 1
ATOM 654 N N . SER A 1 86 ? -7.583 -2.577 -14.369 1.00 93.69 86 SER A N 1
ATOM 655 C CA . SER A 1 86 ? -7.214 -1.719 -15.503 1.00 93.69 86 SER A CA 1
ATOM 656 C C . SER A 1 86 ? -5.777 -1.977 -15.968 1.00 93.69 86 SER A C 1
ATOM 658 O O . SER A 1 86 ? -5.529 -2.101 -17.169 1.00 93.69 86 SER A O 1
ATOM 660 N N . LEU A 1 87 ? -4.834 -2.126 -15.032 1.00 93.88 87 LEU A N 1
ATOM 661 C CA . LEU A 1 87 ? -3.449 -2.480 -15.332 1.00 93.88 87 LEU A CA 1
ATOM 662 C C . LEU A 1 87 ? -3.360 -3.859 -15.988 1.00 93.88 87 LEU A C 1
ATOM 664 O O . LEU A 1 87 ? -2.714 -3.958 -17.029 1.00 93.88 87 LEU A O 1
ATOM 668 N N . ALA A 1 88 ? -4.035 -4.884 -15.460 1.00 90.25 88 ALA A N 1
ATOM 669 C CA . ALA A 1 88 ? -4.092 -6.242 -16.014 1.00 90.25 88 ALA A CA 1
ATOM 670 C C . ALA A 1 88 ? -4.517 -6.236 -17.492 1.00 90.25 88 ALA A C 1
ATOM 672 O O . ALA A 1 88 ? -3.790 -6.732 -18.357 1.00 90.25 88 ALA A O 1
ATOM 673 N N . ASN A 1 89 ? -5.601 -5.524 -17.814 1.00 86.69 89 ASN A N 1
ATOM 674 C CA . ASN A 1 89 ? -6.118 -5.397 -19.181 1.00 86.69 89 ASN A CA 1
ATOM 675 C C . ASN A 1 89 ? -5.126 -4.755 -20.172 1.00 86.69 89 ASN A C 1
ATOM 677 O O . ASN A 1 89 ? -5.152 -5.056 -21.367 1.00 86.69 89 ASN A O 1
ATOM 681 N N . GLN A 1 90 ? -4.211 -3.901 -19.706 1.00 82.88 90 GLN A N 1
ATOM 682 C CA . GLN A 1 90 ? -3.170 -3.309 -20.561 1.00 82.88 90 GLN A CA 1
ATOM 683 C C . GLN A 1 90 ? -2.084 -4.311 -20.972 1.00 82.88 90 GLN A C 1
ATOM 685 O O . GLN A 1 90 ? -1.346 -4.057 -21.923 1.00 82.88 90 GLN A O 1
ATOM 690 N N . GLY A 1 91 ? -1.970 -5.448 -20.278 1.00 68.31 91 GLY A N 1
ATOM 691 C CA . GLY A 1 91 ? -0.968 -6.478 -20.552 1.00 68.31 91 GLY A CA 1
ATOM 692 C C . GLY A 1 91 ? -1.189 -7.241 -21.863 1.00 68.31 91 GLY A C 1
ATOM 693 O O . GLY A 1 91 ? -0.288 -7.954 -22.304 1.00 68.31 91 GLY A O 1
ATOM 694 N N . GLY A 1 92 ? -2.361 -7.101 -22.496 1.00 62.91 92 GLY A N 1
ATOM 695 C CA . GLY A 1 92 ? -2.710 -7.778 -23.752 1.00 62.91 92 GLY A CA 1
ATOM 696 C C . GLY A 1 92 ? -3.013 -9.277 -23.611 1.00 62.91 92 GLY A C 1
ATOM 697 O O . GLY A 1 92 ? -3.474 -9.889 -24.572 1.00 62.91 92 GLY A O 1
ATOM 698 N N . ASN A 1 93 ? -2.814 -9.849 -22.422 1.00 56.16 93 ASN A N 1
ATOM 699 C CA . ASN A 1 93 ? -3.285 -11.173 -22.031 1.00 56.16 93 ASN A CA 1
ATOM 700 C C . ASN A 1 93 ? -4.666 -11.015 -21.386 1.00 56.16 93 ASN A C 1
ATOM 702 O O . ASN A 1 93 ? -4.799 -11.098 -20.174 1.00 56.16 93 ASN A O 1
ATOM 706 N N . SER A 1 94 ? -5.695 -10.715 -22.178 1.00 43.81 94 SER A N 1
ATOM 707 C CA . SER A 1 94 ? -7.058 -10.719 -21.645 1.00 43.81 94 SER A CA 1
ATOM 708 C C . SER A 1 94 ? -7.440 -12.169 -21.351 1.00 43.81 94 SER A C 1
ATOM 710 O O . SER A 1 94 ? -7.852 -12.901 -22.251 1.00 43.81 94 SER A O 1
ATOM 712 N N . LEU A 1 95 ? -7.312 -12.596 -20.096 1.00 51.28 95 LEU A N 1
ATOM 713 C CA . LEU A 1 95 ? -8.338 -13.476 -19.555 1.00 51.28 95 LEU A CA 1
ATOM 714 C C . LEU A 1 95 ? -9.653 -12.692 -19.687 1.00 51.28 95 LEU A C 1
ATOM 716 O O . LEU A 1 95 ? -9.687 -11.481 -19.461 1.00 51.28 95 LEU A O 1
ATOM 720 N N . ASP A 1 96 ? -10.704 -13.334 -20.190 1.00 46.09 96 ASP A N 1
ATOM 721 C CA . ASP A 1 96 ? -12.035 -12.739 -20.391 1.00 46.09 96 ASP A CA 1
ATOM 722 C C . ASP A 1 96 ? -12.717 -12.566 -19.012 1.00 46.09 96 ASP A C 1
ATOM 724 O O . ASP A 1 96 ? -13.776 -13.123 -18.724 1.00 46.09 96 ASP A O 1
ATOM 728 N N . THR A 1 97 ? -12.043 -11.882 -18.085 1.00 50.56 97 THR A N 1
ATOM 729 C CA . THR A 1 97 ? -12.482 -11.702 -16.706 1.00 50.56 97 THR A CA 1
ATOM 730 C C . THR A 1 97 ? -13.455 -10.531 -16.695 1.00 50.56 97 THR A C 1
ATOM 732 O O . THR A 1 97 ? -13.060 -9.366 -16.683 1.00 50.56 97 THR A O 1
ATOM 735 N N . ASP A 1 98 ? -14.752 -10.834 -16.760 1.00 44.91 98 ASP A N 1
ATOM 736 C CA . ASP A 1 98 ? -15.815 -9.833 -16.692 1.00 44.91 98 ASP A CA 1
ATOM 737 C C . ASP A 1 98 ? -15.831 -9.169 -15.302 1.00 44.91 98 ASP A C 1
ATOM 739 O O . ASP A 1 98 ? -16.493 -9.615 -14.360 1.00 44.91 98 ASP A O 1
ATOM 743 N N . VAL A 1 99 ? -15.066 -8.081 -15.179 1.00 48.22 99 VAL A N 1
ATOM 744 C CA . VAL A 1 99 ? -14.903 -7.273 -13.959 1.00 48.22 99 VAL A CA 1
ATOM 745 C C . VAL A 1 99 ? -16.224 -6.624 -13.521 1.00 48.22 99 VAL A C 1
ATOM 747 O O . VAL A 1 99 ? -16.353 -6.208 -12.371 1.00 48.22 99 VAL A O 1
ATOM 750 N N . SER A 1 100 ? -17.229 -6.548 -14.407 1.00 41.78 100 SER A N 1
ATOM 751 C CA . SER A 1 100 ? -18.547 -5.996 -14.069 1.00 41.78 100 SER A CA 1
ATOM 752 C C . SER A 1 100 ? -19.367 -6.924 -13.163 1.00 41.78 100 SER A C 1
ATOM 754 O O . SER A 1 100 ? -20.214 -6.450 -12.407 1.00 41.78 100 SER A O 1
ATOM 756 N N . SER A 1 101 ? -19.057 -8.225 -13.164 1.00 42.66 101 SER A N 1
ATOM 757 C CA . SER A 1 101 ? -19.671 -9.242 -12.295 1.00 42.66 101 SER A CA 1
ATOM 758 C C . SER A 1 101 ? -19.073 -9.300 -10.888 1.00 42.66 101 SER A C 1
ATOM 760 O O . SER A 1 101 ? -19.670 -9.910 -10.006 1.00 42.66 101 SER A O 1
ATOM 762 N N . ALA A 1 102 ? -17.929 -8.650 -10.653 1.00 41.22 102 ALA A N 1
ATOM 763 C CA . ALA A 1 102 ? -17.311 -8.540 -9.332 1.00 41.22 102 ALA A CA 1
ATOM 764 C C . ALA A 1 102 ? -17.976 -7.458 -8.452 1.00 41.22 102 ALA A C 1
ATOM 766 O O . ALA A 1 102 ? -17.385 -6.978 -7.482 1.00 41.22 102 ALA A O 1
ATOM 767 N N . GLU A 1 103 ? -19.228 -7.071 -8.739 1.00 42.78 103 GLU A N 1
ATOM 768 C CA . GLU A 1 103 ? -20.095 -6.603 -7.661 1.00 42.78 103 GLU A CA 1
ATOM 769 C C . GLU A 1 103 ? -20.208 -7.755 -6.666 1.00 42.78 103 GLU A C 1
ATOM 771 O O . GLU A 1 103 ? -20.899 -8.731 -6.921 1.00 42.78 103 GLU A O 1
ATOM 776 N N . PHE A 1 104 ? -19.483 -7.653 -5.553 1.00 45.81 104 PHE A N 1
ATOM 777 C CA . PHE A 1 104 ? -19.534 -8.575 -4.424 1.00 45.81 104 PHE A CA 1
ATOM 778 C C . PHE A 1 104 ? -21.009 -8.786 -4.029 1.00 45.81 104 PHE A C 1
ATOM 780 O O . PHE A 1 104 ? -21.599 -7.961 -3.322 1.00 45.81 104 PHE A O 1
ATOM 787 N N . VAL A 1 105 ? -21.641 -9.842 -4.561 1.00 35.69 105 VAL A N 1
ATOM 788 C CA . VAL A 1 105 ? -23.055 -10.158 -4.340 1.00 35.69 105 VAL A CA 1
ATOM 789 C C . VAL A 1 105 ? -23.182 -10.682 -2.915 1.00 35.69 105 VAL A C 1
ATOM 791 O O . VAL A 1 105 ? -23.227 -11.876 -2.655 1.00 35.69 105 VAL A O 1
ATOM 794 N N . LEU A 1 106 ? -23.250 -9.763 -1.955 1.00 42.53 106 LEU A N 1
ATOM 795 C CA . LEU A 1 106 ? -23.756 -10.030 -0.612 1.00 42.53 106 LEU A CA 1
ATOM 796 C C . LEU A 1 106 ? -25.274 -9.842 -0.617 1.00 42.53 106 LEU A C 1
ATOM 798 O O . LEU A 1 106 ? -25.819 -8.964 0.061 1.00 42.53 106 LEU A O 1
ATOM 802 N N . GLY A 1 107 ? -25.964 -10.632 -1.441 1.00 30.92 107 GLY A N 1
ATOM 803 C CA . GLY A 1 107 ? -27.419 -10.691 -1.434 1.00 30.92 107 GLY A CA 1
ATOM 804 C C . GLY A 1 107 ? -27.930 -11.080 -0.038 1.00 30.92 107 GLY A C 1
ATOM 805 O O . GLY A 1 107 ? -27.318 -11.918 0.632 1.00 30.92 107 GLY A O 1
ATOM 806 N N . PRO A 1 108 ? -29.036 -10.491 0.457 1.00 31.62 108 PRO A N 1
ATOM 807 C CA . PRO A 1 108 ? -29.613 -10.866 1.742 1.00 31.62 108 PRO A CA 1
ATOM 808 C C . PRO A 1 108 ? -30.206 -12.279 1.641 1.00 31.62 108 PRO A C 1
ATOM 810 O O . PRO A 1 108 ? -31.370 -12.450 1.291 1.00 31.62 108 PRO A O 1
ATOM 813 N N . GLY A 1 109 ? -29.388 -13.289 1.936 1.00 37.16 109 GLY A N 1
ATOM 814 C CA . GLY A 1 109 ? -29.770 -14.702 1.896 1.00 37.16 109 GLY A CA 1
ATOM 815 C C . GLY A 1 109 ? -28.718 -15.631 1.294 1.00 37.16 109 GLY A C 1
ATOM 816 O O . GLY A 1 109 ? -28.813 -16.836 1.517 1.00 37.16 109 GLY A O 1
ATOM 817 N N . ASP A 1 110 ? -27.708 -15.096 0.608 1.00 33.75 110 ASP A N 1
ATOM 818 C CA . ASP A 1 110 ? -26.657 -15.916 0.016 1.00 33.75 110 ASP A CA 1
ATOM 819 C C . ASP A 1 110 ? -25.579 -16.222 1.058 1.00 33.75 110 ASP A C 1
ATOM 821 O O . ASP A 1 110 ? -25.042 -15.352 1.748 1.00 33.75 110 ASP A O 1
ATOM 825 N N . THR A 1 111 ? -25.294 -17.514 1.209 1.00 39.09 111 THR A N 1
ATOM 826 C CA . THR A 1 111 ? -24.040 -17.967 1.818 1.00 39.09 111 THR A CA 1
ATOM 827 C C . THR A 1 111 ? -22.905 -17.417 0.952 1.00 39.09 111 THR A C 1
ATOM 829 O O . THR A 1 111 ? -23.128 -17.212 -0.236 1.00 39.09 111 THR A O 1
ATOM 832 N N . LEU A 1 112 ? -21.718 -17.169 1.521 1.00 36.91 112 LEU A N 1
ATOM 833 C CA . LEU A 1 112 ? -20.489 -16.855 0.775 1.00 36.91 112 LEU A CA 1
ATOM 834 C C . LEU A 1 112 ? -20.183 -17.991 -0.221 1.00 36.91 112 LEU A C 1
ATOM 836 O O . LEU A 1 112 ? -19.352 -18.852 0.037 1.00 36.91 112 LEU A O 1
ATOM 840 N N . ALA A 1 113 ? -20.915 -18.059 -1.323 1.00 34.41 113 ALA A N 1
ATOM 841 C CA . ALA A 1 113 ? -20.615 -18.898 -2.455 1.00 34.41 113 ALA A CA 1
ATOM 842 C C . ALA A 1 113 ? -19.793 -18.003 -3.367 1.00 34.41 113 ALA A C 1
ATOM 844 O O . ALA A 1 113 ? -20.335 -17.249 -4.174 1.00 34.41 113 ALA A O 1
ATOM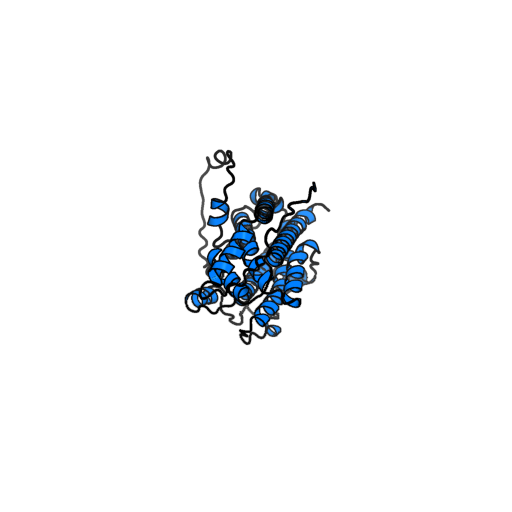 845 N N . ALA A 1 114 ? -18.480 -18.031 -3.143 1.00 37.03 114 ALA A N 1
ATOM 846 C CA . ALA A 1 114 ? -17.528 -17.533 -4.110 1.00 37.03 114 ALA A CA 1
ATOM 847 C C . ALA A 1 114 ? -17.894 -18.154 -5.464 1.00 37.03 114 ALA A C 1
ATOM 849 O O . ALA A 1 114 ? -17.923 -19.374 -5.612 1.00 37.03 114 ALA A O 1
ATOM 850 N N . THR A 1 115 ? -18.221 -17.329 -6.453 1.00 36.56 115 THR A N 1
ATOM 851 C CA . THR A 1 115 ? -17.912 -17.710 -7.829 1.00 36.56 115 THR A CA 1
ATOM 852 C C . THR A 1 115 ? -16.429 -18.054 -7.836 1.00 36.56 115 THR A C 1
ATOM 854 O O . THR A 1 115 ? -15.632 -17.195 -7.466 1.00 36.56 115 THR A O 1
ATOM 857 N N . GLU A 1 116 ? -16.096 -19.310 -8.144 1.00 39.62 116 GLU A N 1
ATOM 858 C CA . GLU A 1 116 ? -14.738 -19.864 -8.091 1.00 39.62 116 GLU A CA 1
ATOM 859 C C . GLU A 1 116 ? -13.839 -19.136 -9.104 1.00 39.62 116 GLU A C 1
ATOM 861 O O . GLU A 1 116 ? -13.637 -19.580 -10.233 1.00 39.62 116 GLU A O 1
ATOM 866 N N . ALA A 1 117 ? -13.340 -17.962 -8.719 1.00 42.88 117 ALA A N 1
ATOM 867 C CA . ALA A 1 117 ? -12.061 -17.489 -9.206 1.00 42.88 117 ALA A CA 1
ATOM 868 C C . ALA A 1 117 ? -10.999 -18.453 -8.656 1.00 42.88 117 ALA A C 1
ATOM 870 O O . ALA A 1 117 ? -11.156 -18.902 -7.514 1.00 42.88 117 ALA A O 1
ATOM 871 N N . PRO A 1 118 ? -9.961 -18.798 -9.438 1.00 43.69 118 PRO A N 1
ATOM 872 C CA . PRO A 1 118 ? -8.860 -19.590 -8.915 1.00 43.69 118 PRO A CA 1
ATOM 873 C C . PRO A 1 118 ? -8.346 -18.905 -7.655 1.00 43.69 118 PRO A C 1
ATOM 875 O O . PRO A 1 118 ? -8.085 -17.698 -7.652 1.00 43.69 118 PRO A O 1
ATOM 878 N N . THR A 1 119 ? -8.269 -19.670 -6.573 1.00 50.47 119 THR A N 1
ATOM 879 C CA . THR A 1 119 ? -7.698 -19.176 -5.324 1.00 50.47 119 THR A CA 1
ATOM 880 C C . THR A 1 119 ? -6.263 -18.734 -5.587 1.00 50.47 119 THR A C 1
ATOM 882 O O . THR A 1 119 ? -5.586 -19.240 -6.481 1.00 50.47 119 THR A O 1
ATOM 885 N N . SER A 1 120 ? -5.761 -17.781 -4.817 1.00 51.72 120 SER A N 1
ATOM 886 C CA . SER A 1 120 ? -4.378 -17.318 -4.952 1.00 51.72 120 SER A CA 1
ATOM 887 C C . SER A 1 120 ? -3.326 -18.432 -4.815 1.00 51.72 120 SER A C 1
ATOM 889 O O . SER A 1 120 ? -2.257 -18.341 -5.416 1.00 51.72 120 SER A O 1
ATOM 891 N N . GLU A 1 121 ? -3.628 -19.507 -4.082 1.00 50.78 121 GLU A N 1
ATOM 892 C CA . GLU A 1 121 ? -2.789 -20.708 -3.999 1.00 50.78 121 GLU A CA 1
ATOM 893 C C . GLU A 1 121 ? -2.839 -21.536 -5.284 1.00 50.78 121 GLU A C 1
ATOM 895 O O . GLU A 1 121 ? -1.791 -21.924 -5.795 1.00 50.78 121 GLU A O 1
ATOM 900 N N . GLU A 1 122 ? -4.027 -21.739 -5.858 1.00 55.56 122 GLU A N 1
ATOM 901 C CA . GLU A 1 122 ? -4.176 -22.365 -7.173 1.00 55.56 122 GLU A CA 1
ATOM 902 C C . GLU A 1 122 ? -3.477 -21.535 -8.245 1.00 55.56 122 GLU A C 1
ATOM 904 O O . GLU A 1 122 ? -2.730 -22.096 -9.032 1.00 55.56 122 GLU A O 1
ATOM 909 N N . ALA A 1 123 ? -3.602 -20.206 -8.218 1.00 52.34 123 ALA A N 1
ATOM 910 C CA . ALA A 1 123 ? -2.856 -19.313 -9.092 1.00 52.34 123 ALA A CA 1
ATOM 911 C C . ALA A 1 123 ? -1.339 -19.420 -8.851 1.00 52.34 123 ALA A C 1
ATOM 913 O O . ALA A 1 123 ? -0.565 -19.370 -9.793 1.00 52.34 123 ALA A O 1
ATOM 914 N N . LEU A 1 124 ? -0.852 -19.618 -7.626 1.00 50.47 124 LEU A N 1
ATOM 915 C CA . LEU A 1 124 ? 0.587 -19.765 -7.377 1.00 50.47 124 LEU A CA 1
ATOM 916 C C . LEU A 1 124 ? 1.136 -21.129 -7.796 1.00 50.47 124 LEU A C 1
ATOM 918 O O . LEU A 1 124 ? 2.194 -21.184 -8.428 1.00 50.47 124 LEU A O 1
ATOM 922 N N . GLU A 1 125 ? 0.439 -22.213 -7.470 1.00 51.75 125 GLU A N 1
ATOM 923 C CA . GLU A 1 125 ? 0.775 -23.572 -7.897 1.00 51.75 125 GLU A CA 1
ATOM 924 C C . GLU A 1 125 ? 0.713 -23.651 -9.429 1.00 51.75 125 GLU A C 1
ATOM 926 O O . GLU A 1 125 ? 1.646 -24.125 -10.081 1.00 51.75 125 GLU A O 1
ATOM 931 N N . GLU A 1 126 ? -0.321 -23.056 -10.023 1.00 46.47 126 GLU A N 1
ATOM 932 C CA . GLU A 1 126 ? -0.461 -22.893 -11.460 1.00 46.47 126 GLU A CA 1
ATOM 933 C C . GLU A 1 126 ? 0.587 -21.925 -12.016 1.00 46.47 126 GLU A C 1
ATOM 935 O O . GLU A 1 126 ? 1.057 -22.190 -13.100 1.00 46.47 126 GLU A O 1
ATOM 940 N N . SER A 1 127 ? 1.096 -20.914 -11.298 1.00 43.59 127 SER A N 1
ATOM 941 C CA . SER A 1 127 ? 2.202 -20.049 -11.773 1.00 43.59 127 SER A CA 1
ATOM 942 C C . SER A 1 127 ? 3.550 -20.775 -11.804 1.00 43.59 127 SER A C 1
ATOM 944 O O . SER A 1 127 ? 4.351 -20.593 -12.723 1.00 43.59 127 SER A O 1
ATOM 946 N N . ARG A 1 128 ? 3.790 -21.657 -10.822 1.00 44.34 128 ARG A N 1
ATOM 947 C CA . ARG A 1 128 ? 4.973 -22.530 -10.778 1.00 44.34 128 ARG A CA 1
ATOM 948 C C . ARG A 1 128 ? 4.926 -23.584 -11.882 1.00 44.34 128 ARG A C 1
ATOM 950 O O . ARG A 1 128 ? 5.975 -24.030 -12.347 1.00 44.34 128 ARG A O 1
ATOM 957 N N . ILE A 1 129 ? 3.721 -23.973 -12.299 1.00 42.16 129 ILE A N 1
ATOM 958 C CA . ILE A 1 129 ? 3.456 -24.950 -13.362 1.00 42.16 129 ILE A CA 1
ATOM 959 C C . ILE A 1 129 ? 3.254 -24.262 -14.734 1.00 42.16 129 ILE A C 1
ATOM 961 O O . ILE A 1 129 ? 3.489 -24.881 -15.774 1.00 42.16 129 ILE A O 1
ATOM 965 N N . ASN A 1 130 ? 2.897 -22.977 -14.760 1.00 45.03 130 ASN A N 1
ATOM 966 C CA . ASN A 1 130 ? 2.501 -22.188 -15.922 1.00 45.03 130 ASN A CA 1
ATOM 967 C C . ASN A 1 130 ? 3.074 -20.755 -15.811 1.00 45.03 130 ASN A C 1
ATOM 969 O O . ASN A 1 130 ? 2.507 -19.906 -15.124 1.00 45.03 130 ASN A O 1
ATOM 973 N N . PRO A 1 131 ? 4.175 -20.438 -16.517 1.00 53.50 131 PRO A N 1
ATOM 974 C CA . PRO A 1 131 ? 4.878 -19.148 -16.457 1.00 53.50 131 PRO A CA 1
ATOM 975 C C . PRO A 1 131 ? 4.108 -17.974 -17.110 1.00 53.50 131 PRO A C 1
ATOM 977 O O . PRO A 1 131 ? 4.707 -17.106 -17.742 1.00 53.50 131 PRO A O 1
ATOM 980 N N . GLN A 1 132 ? 2.776 -17.967 -17.025 1.00 63.53 132 GLN A N 1
ATOM 981 C CA . GLN A 1 132 ? 1.887 -17.040 -17.726 1.00 63.53 132 GLN A CA 1
ATOM 982 C C . GLN A 1 132 ? 1.004 -16.177 -16.828 1.00 63.53 132 GLN A C 1
ATOM 984 O O . GLN A 1 132 ? 0.326 -15.306 -17.372 1.00 63.53 132 GLN A O 1
ATOM 989 N N . ILE A 1 133 ? 0.986 -16.383 -15.508 1.00 76.31 133 ILE A N 1
ATOM 990 C CA . ILE A 1 133 ? 0.149 -15.541 -14.647 1.00 76.31 133 ILE A CA 1
ATOM 991 C C . ILE A 1 133 ? 0.710 -14.125 -14.637 1.00 76.31 133 ILE A C 1
ATOM 993 O O . ILE A 1 133 ? 1.881 -13.893 -14.332 1.00 76.31 133 ILE A O 1
ATOM 997 N N . ASP A 1 134 ? -0.136 -13.185 -15.048 1.00 87.69 134 ASP A N 1
ATOM 998 C CA . ASP A 1 134 ? 0.205 -11.778 -15.086 1.00 87.69 134 ASP A CA 1
ATOM 999 C C . ASP A 1 134 ? 0.371 -11.242 -13.662 1.00 87.69 134 ASP A C 1
ATOM 1001 O O . ASP A 1 134 ? -0.425 -11.556 -12.778 1.00 87.69 134 ASP A O 1
ATOM 1005 N N . LEU A 1 135 ? 1.367 -10.377 -13.446 1.00 90.94 135 LEU A N 1
ATOM 1006 C CA . LEU A 1 135 ? 1.602 -9.749 -12.141 1.00 90.94 135 LEU A CA 1
ATOM 1007 C C . LEU A 1 135 ? 0.330 -9.098 -11.574 1.00 90.94 135 LEU A C 1
ATOM 1009 O O . LEU A 1 135 ? 0.075 -9.168 -10.375 1.00 90.94 135 LEU A O 1
ATOM 1013 N N . PHE A 1 136 ? -0.461 -8.441 -12.424 1.00 93.25 136 PHE A N 1
ATOM 1014 C CA . PHE A 1 136 ? -1.650 -7.729 -11.967 1.00 93.25 136 PHE A CA 1
ATOM 1015 C C . PHE A 1 136 ? -2.861 -8.647 -11.805 1.00 93.25 136 PHE A C 1
ATOM 1017 O O . PHE A 1 136 ? -3.692 -8.353 -10.954 1.00 93.25 136 PHE A O 1
ATOM 1024 N N . ASP A 1 137 ? -2.933 -9.774 -12.517 1.00 87.69 137 ASP A N 1
ATOM 1025 C CA . ASP A 1 137 ? -3.922 -10.818 -12.213 1.00 87.69 137 ASP A CA 1
ATOM 1026 C C . ASP A 1 137 ? -3.645 -11.425 -10.830 1.00 87.69 137 ASP A C 1
ATOM 1028 O O . ASP A 1 137 ? -4.563 -11.584 -10.025 1.00 87.69 137 ASP A O 1
ATOM 1032 N N . TYR A 1 138 ? -2.366 -11.675 -10.519 1.00 87.44 138 TYR A N 1
ATOM 1033 C CA . TYR A 1 138 ? -1.933 -12.133 -9.198 1.00 87.44 138 TYR A CA 1
ATOM 1034 C C . TYR A 1 138 ? -2.338 -11.147 -8.090 1.00 87.44 138 TYR A C 1
ATOM 1036 O O . TYR A 1 138 ? -2.973 -11.542 -7.110 1.00 87.44 138 TYR A O 1
ATOM 1044 N N . PHE A 1 139 ? -2.034 -9.854 -8.254 1.00 89.75 139 PHE A N 1
ATOM 1045 C CA . PHE A 1 139 ? -2.445 -8.852 -7.268 1.00 89.75 139 PHE A CA 1
ATOM 1046 C C . PHE A 1 139 ? -3.965 -8.700 -7.181 1.00 89.75 139 PHE A C 1
ATOM 1048 O O . PHE A 1 139 ? -4.488 -8.540 -6.083 1.00 89.75 139 PHE A O 1
ATOM 1055 N N . PHE A 1 140 ? -4.690 -8.777 -8.300 1.00 88.38 140 PHE A N 1
ATOM 1056 C CA . PHE A 1 140 ? -6.147 -8.664 -8.297 1.00 88.38 140 PHE A CA 1
ATOM 1057 C C . PHE A 1 140 ? -6.797 -9.773 -7.465 1.00 88.38 140 PHE A C 1
ATOM 1059 O O . PHE A 1 140 ? -7.658 -9.481 -6.638 1.00 88.38 140 PHE A O 1
ATOM 1066 N N . ALA A 1 141 ? -6.354 -11.022 -7.641 1.00 82.88 141 ALA A N 1
ATOM 1067 C CA . ALA A 1 141 ? -6.823 -12.145 -6.834 1.00 82.88 141 ALA A CA 1
ATOM 1068 C C . ALA A 1 141 ? -6.550 -11.914 -5.336 1.00 82.88 141 ALA A C 1
ATOM 1070 O O . ALA A 1 141 ? -7.455 -12.057 -4.516 1.00 82.88 141 ALA A O 1
ATOM 1071 N N . GLY A 1 142 ? -5.340 -11.453 -4.996 1.00 82.62 142 GLY A N 1
ATOM 1072 C CA . GLY A 1 142 ? -4.977 -11.106 -3.619 1.00 82.62 142 GLY A CA 1
ATOM 1073 C C . GLY A 1 142 ? -5.871 -10.024 -3.002 1.00 82.62 142 GLY A C 1
ATOM 1074 O O . GLY A 1 142 ? -6.337 -10.181 -1.879 1.00 82.62 142 GLY A O 1
ATOM 1075 N N . GLU A 1 143 ? -6.183 -8.950 -3.734 1.00 86.38 143 GLU A N 1
ATOM 1076 C CA . GLU A 1 143 ? -7.071 -7.887 -3.234 1.00 86.38 143 GLU A CA 1
ATOM 1077 C C . GLU A 1 143 ? -8.514 -8.377 -2.994 1.00 86.38 143 GLU A C 1
ATOM 1079 O O . GLU A 1 143 ? -9.189 -7.910 -2.067 1.00 86.38 143 GLU A O 1
ATOM 1084 N N . VAL A 1 144 ? -9.009 -9.319 -3.806 1.00 81.81 144 VAL A N 1
ATOM 1085 C CA . VAL A 1 144 ? -10.337 -9.929 -3.616 1.00 81.81 144 VAL A CA 1
ATOM 1086 C C . VAL A 1 144 ? -10.367 -10.767 -2.337 1.00 81.81 144 VAL A C 1
ATOM 1088 O O . VAL A 1 144 ? -11.273 -10.585 -1.516 1.00 81.81 144 VAL A O 1
ATOM 1091 N N . ASP A 1 145 ? -9.364 -11.621 -2.134 1.00 79.69 145 ASP A N 1
ATOM 1092 C CA . ASP A 1 145 ? -9.245 -12.451 -0.931 1.00 79.69 145 ASP A CA 1
ATOM 1093 C C . ASP A 1 145 ? -9.106 -11.573 0.330 1.00 79.69 145 ASP A C 1
ATOM 1095 O O . ASP A 1 145 ? -9.855 -11.718 1.303 1.00 79.69 145 ASP A O 1
ATOM 1099 N N . ALA A 1 146 ? -8.221 -10.574 0.280 1.00 80.44 146 ALA A N 1
ATOM 1100 C CA . ALA A 1 146 ? -8.006 -9.603 1.347 1.00 80.44 146 ALA A CA 1
ATOM 1101 C C . ALA A 1 146 ? -9.285 -8.846 1.738 1.00 80.44 146 ALA A C 1
ATOM 1103 O O . ALA A 1 146 ? -9.568 -8.655 2.925 1.00 80.44 146 ALA A O 1
ATOM 1104 N N . SER A 1 147 ? -10.087 -8.438 0.749 1.00 83.69 147 SER A N 1
ATOM 1105 C CA . SER A 1 147 ? -11.377 -7.774 0.977 1.00 83.69 147 SER A CA 1
ATOM 1106 C C . SER A 1 147 ? -12.336 -8.644 1.785 1.00 83.69 147 SER A C 1
ATOM 1108 O O . SER A 1 147 ? -13.047 -8.139 2.661 1.00 83.69 147 SER A O 1
ATOM 1110 N N . ALA A 1 148 ? -12.377 -9.947 1.494 1.00 81.56 148 ALA A N 1
ATOM 1111 C CA . ALA A 1 148 ? -13.241 -10.884 2.196 1.00 81.56 148 ALA A CA 1
ATOM 1112 C C . ALA A 1 148 ? -12.818 -11.035 3.665 1.00 81.56 148 ALA A C 1
ATOM 1114 O O . ALA A 1 148 ? -13.666 -10.926 4.555 1.00 81.56 148 ALA A O 1
ATOM 1115 N N . GLU A 1 149 ? -11.519 -11.187 3.934 1.00 80.62 149 GLU A N 1
ATOM 1116 C CA . GLU A 1 149 ? -10.982 -11.295 5.298 1.00 80.62 149 GLU A CA 1
ATOM 1117 C C . GLU A 1 149 ? -11.213 -10.012 6.118 1.00 80.62 149 GLU A C 1
ATOM 1119 O O . GLU A 1 149 ? -11.673 -10.069 7.266 1.00 80.62 149 GLU A O 1
ATOM 1124 N N . LEU A 1 150 ? -11.024 -8.835 5.509 1.00 85.31 150 LEU A N 1
ATOM 1125 C CA . LEU A 1 150 ? -11.327 -7.544 6.141 1.00 85.31 150 LEU A CA 1
ATOM 1126 C C . LEU A 1 150 ? -12.790 -7.434 6.559 1.00 85.31 150 LEU A C 1
ATOM 1128 O O . LEU A 1 150 ? -13.090 -6.909 7.630 1.00 85.31 150 LEU A O 1
ATOM 1132 N N . MET A 1 151 ? -13.720 -7.950 5.755 1.00 86.38 151 MET A N 1
ATOM 1133 C CA . MET A 1 151 ? -15.142 -7.935 6.102 1.00 86.38 151 MET A CA 1
ATOM 1134 C C . MET A 1 151 ? -15.444 -8.790 7.337 1.00 86.38 151 MET A C 1
ATOM 1136 O O . MET A 1 151 ? -16.283 -8.406 8.161 1.00 86.38 151 MET A O 1
ATOM 1140 N N . VAL A 1 152 ? -14.746 -9.914 7.518 1.00 85.19 152 VAL A N 1
ATOM 1141 C CA . VAL A 1 152 ? -14.873 -10.735 8.729 1.00 85.19 152 VAL A CA 1
ATOM 1142 C C . VAL A 1 152 ? -14.306 -9.992 9.943 1.00 85.19 152 VAL A C 1
ATOM 1144 O O . VAL A 1 152 ? -14.971 -9.931 10.983 1.00 85.19 152 VAL A O 1
ATOM 1147 N N . GLN A 1 153 ? -13.133 -9.367 9.809 1.00 83.88 153 GLN A N 1
ATOM 1148 C CA . GLN A 1 153 ? -12.523 -8.569 10.877 1.00 83.88 153 GLN A CA 1
ATOM 1149 C C . GLN A 1 153 ? -13.408 -7.377 11.275 1.00 83.88 153 GLN A C 1
ATOM 1151 O O . GLN A 1 153 ? -13.703 -7.178 12.456 1.00 83.88 153 GLN A O 1
ATOM 1156 N N . LEU A 1 154 ? -13.908 -6.620 10.295 1.00 88.00 154 LEU A N 1
ATOM 1157 C CA . LEU A 1 154 ? -14.808 -5.485 10.508 1.00 88.00 154 LEU A CA 1
ATOM 1158 C C . LEU A 1 154 ? -16.091 -5.904 11.218 1.00 88.00 154 LEU A C 1
ATOM 1160 O O . LEU A 1 154 ? -16.549 -5.209 12.126 1.00 88.00 154 LEU A O 1
ATOM 1164 N N . ARG A 1 155 ? -16.668 -7.055 10.853 1.00 88.69 155 ARG A N 1
ATOM 1165 C CA . ARG A 1 155 ? -17.845 -7.593 11.542 1.00 88.69 155 ARG A CA 1
ATOM 1166 C C . ARG A 1 155 ? -17.580 -7.788 13.032 1.00 88.69 155 ARG A C 1
ATOM 1168 O O . ARG A 1 155 ? -18.439 -7.434 13.842 1.00 88.69 155 ARG A O 1
ATOM 1175 N N . ALA A 1 156 ? -16.420 -8.348 13.374 1.00 85.75 156 ALA A N 1
ATOM 1176 C CA . ALA A 1 156 ? -16.040 -8.605 14.754 1.00 85.75 156 ALA A CA 1
ATOM 1177 C C . ALA A 1 156 ? -15.789 -7.305 15.534 1.00 85.75 156 ALA A C 1
ATOM 1179 O O . ALA A 1 156 ? -16.364 -7.131 16.607 1.00 85.75 156 ALA A O 1
ATOM 1180 N N . LEU A 1 157 ? -15.020 -6.370 14.966 1.00 86.69 157 LEU A N 1
ATOM 1181 C CA . LEU A 1 157 ? -14.714 -5.072 15.586 1.00 86.69 157 LEU A CA 1
ATOM 1182 C C . LEU A 1 157 ? -15.968 -4.217 15.817 1.00 86.69 157 LEU A C 1
ATOM 1184 O O . LEU A 1 157 ? -16.087 -3.546 16.840 1.00 86.69 157 LEU A O 1
ATOM 1188 N N . LEU A 1 158 ? -16.929 -4.260 14.891 1.00 89.50 158 LEU A N 1
ATOM 1189 C CA . LEU A 1 158 ? -18.190 -3.521 14.996 1.00 89.50 158 LEU A CA 1
ATOM 1190 C C . LEU A 1 158 ? -19.247 -4.221 15.863 1.00 89.50 158 LEU A C 1
ATOM 1192 O O . LEU A 1 158 ? -20.294 -3.631 16.136 1.00 89.50 158 LEU A O 1
ATOM 1196 N N . GLY A 1 159 ? -19.037 -5.488 16.239 1.00 90.38 159 GLY A N 1
ATOM 1197 C CA . GLY A 1 159 ? -20.062 -6.303 16.896 1.00 90.38 159 GLY A CA 1
ATOM 1198 C C . GLY A 1 159 ? -21.327 -6.490 16.045 1.00 90.38 159 GLY A C 1
ATOM 1199 O O . GLY A 1 159 ? -22.432 -6.598 16.583 1.00 90.38 159 GLY A O 1
ATOM 1200 N N . CYS A 1 160 ? -21.199 -6.489 14.712 1.00 89.88 160 CYS A N 1
ATOM 1201 C CA . CYS A 1 160 ? -22.344 -6.634 13.815 1.00 89.88 160 CYS A CA 1
ATOM 1202 C C . CYS A 1 160 ? -22.819 -8.095 13.756 1.00 89.88 160 CYS A C 1
ATOM 1204 O O . CYS A 1 160 ? -22.118 -8.999 13.294 1.00 89.88 160 CYS A O 1
ATOM 1206 N N . ASN A 1 161 ? -24.066 -8.326 14.165 1.00 87.75 161 ASN A N 1
ATOM 1207 C CA . ASN A 1 161 ? -24.648 -9.670 14.199 1.00 87.75 161 ASN A CA 1
ATOM 1208 C C . ASN A 1 161 ? -25.092 -10.178 12.818 1.00 87.75 161 ASN A C 1
ATOM 1210 O O . ASN A 1 161 ? -25.162 -11.389 12.614 1.00 87.75 161 ASN A O 1
ATOM 1214 N N . ASP A 1 162 ? -25.326 -9.280 11.861 1.00 88.81 162 ASP A N 1
ATOM 1215 C CA . ASP A 1 162 ? -25.761 -9.604 10.503 1.00 88.81 162 ASP A CA 1
ATOM 1216 C C . ASP A 1 162 ? -25.031 -8.768 9.433 1.00 88.81 162 ASP A C 1
ATOM 1218 O O . ASP A 1 162 ? -24.363 -7.771 9.725 1.00 88.81 162 ASP A O 1
ATOM 1222 N N . VAL A 1 163 ? -25.164 -9.198 8.175 1.00 87.06 163 VAL A N 1
ATOM 1223 C CA . VAL A 1 163 ? -24.532 -8.561 7.008 1.00 87.06 163 VAL A CA 1
ATOM 1224 C C . VAL A 1 163 ? -25.099 -7.161 6.752 1.00 87.06 163 VAL A C 1
ATOM 1226 O O . VAL A 1 163 ? -24.366 -6.267 6.340 1.00 87.06 163 VAL A O 1
ATOM 1229 N N . ALA A 1 164 ? -26.381 -6.915 7.037 1.00 91.50 164 ALA A N 1
ATOM 1230 C CA . ALA A 1 164 ? -27.004 -5.616 6.788 1.00 91.50 164 ALA A CA 1
ATOM 1231 C C . ALA A 1 164 ? -26.444 -4.515 7.708 1.00 91.50 164 ALA A C 1
ATOM 1233 O O . ALA A 1 164 ? -26.284 -3.370 7.274 1.00 91.50 164 ALA A O 1
ATOM 1234 N N . CYS A 1 165 ? -26.130 -4.855 8.961 1.00 93.31 165 CYS A N 1
ATOM 1235 C CA . CYS A 1 165 ? -25.402 -4.009 9.904 1.00 93.31 165 CYS A CA 1
ATOM 1236 C C . CYS A 1 165 ? -24.018 -3.651 9.359 1.00 93.31 165 CYS A C 1
ATOM 1238 O O . CYS A 1 165 ? -23.699 -2.466 9.239 1.00 93.31 165 CYS A O 1
ATOM 1240 N N . LEU A 1 166 ? -23.240 -4.665 8.963 1.00 92.31 166 LEU A N 1
ATOM 1241 C CA . LEU A 1 166 ? -21.880 -4.492 8.453 1.00 92.31 166 LEU A CA 1
ATOM 1242 C C . LEU A 1 166 ? -21.862 -3.619 7.194 1.00 92.31 166 LEU A C 1
ATOM 1244 O O . LEU A 1 166 ? -21.169 -2.606 7.150 1.00 92.31 166 LEU A O 1
ATOM 1248 N N . MET A 1 167 ? -22.696 -3.946 6.205 1.00 92.50 167 MET A N 1
ATOM 1249 C CA . MET A 1 167 ? -22.774 -3.196 4.949 1.00 92.50 167 MET A CA 1
ATOM 1250 C C . MET A 1 167 ? -23.209 -1.748 5.162 1.00 92.50 167 MET A C 1
ATOM 1252 O O . MET A 1 167 ? -22.744 -0.851 4.462 1.00 92.50 167 MET A O 1
ATOM 1256 N N . ARG A 1 168 ? -24.080 -1.485 6.144 1.00 95.31 168 ARG A N 1
ATOM 1257 C CA . ARG A 1 168 ? -24.456 -0.116 6.512 1.00 95.31 168 ARG A CA 1
ATOM 1258 C C . ARG A 1 168 ? -23.283 0.643 7.123 1.00 95.31 168 ARG A C 1
ATOM 1260 O O . ARG A 1 168 ? -23.106 1.810 6.786 1.00 95.31 168 ARG A O 1
ATOM 1267 N N . ALA A 1 169 ? -22.513 0.008 8.004 1.00 94.38 169 ALA A N 1
ATOM 1268 C CA . ALA A 1 169 ? -21.336 0.622 8.609 1.00 94.38 169 ALA A CA 1
ATOM 1269 C C . ALA A 1 169 ? -20.286 0.961 7.543 1.00 94.38 169 ALA A C 1
ATOM 1271 O O . ALA A 1 169 ? -19.897 2.119 7.428 1.00 94.38 169 ALA A O 1
ATOM 1272 N N . VAL A 1 170 ? -19.936 -0.009 6.694 1.00 94.50 170 VAL A N 1
ATOM 1273 C CA . VAL A 1 170 ? -18.989 0.162 5.582 1.00 94.50 170 VAL A CA 1
ATOM 1274 C C . VAL A 1 170 ? -19.446 1.256 4.614 1.00 94.50 170 VAL A C 1
ATOM 1276 O O . VAL A 1 170 ? -18.657 2.119 4.245 1.00 94.50 170 VAL A O 1
ATOM 1279 N N . LYS A 1 171 ? -20.732 1.273 4.236 1.00 94.75 171 LYS A N 1
ATOM 1280 C CA . LYS A 1 171 ? -21.295 2.285 3.327 1.00 94.75 171 LYS A CA 1
ATOM 1281 C C . LYS A 1 171 ? -21.289 3.698 3.915 1.00 94.75 171 LYS A C 1
ATOM 1283 O O . LYS A 1 171 ? -21.183 4.666 3.169 1.00 94.75 171 LYS A O 1
ATOM 1288 N N . ASN A 1 172 ? -21.485 3.822 5.225 1.00 96.00 172 ASN A N 1
ATOM 1289 C CA . ASN A 1 172 ? -21.540 5.119 5.899 1.00 96.00 172 ASN A CA 1
ATOM 1290 C C . ASN A 1 172 ? -20.159 5.632 6.316 1.00 96.00 172 ASN A C 1
ATOM 1292 O O . ASN A 1 172 ? -20.040 6.807 6.673 1.00 96.00 172 ASN A O 1
ATOM 1296 N N . TYR A 1 173 ? -19.144 4.767 6.294 1.00 96.19 173 TYR A N 1
ATOM 1297 C CA . TYR A 1 173 ? -17.767 5.158 6.525 1.00 96.19 173 TYR A CA 1
ATOM 1298 C C . TYR A 1 173 ? -17.309 6.146 5.448 1.00 96.19 173 TYR A C 1
ATOM 1300 O O . TYR A 1 173 ? -17.646 6.005 4.272 1.00 96.19 173 TYR A O 1
ATOM 1308 N N . LYS A 1 174 ? -16.564 7.170 5.864 1.00 96.50 174 LYS A N 1
ATOM 1309 C CA . LYS A 1 174 ? -16.005 8.186 4.974 1.00 96.50 174 LYS A CA 1
ATOM 1310 C C . LYS A 1 174 ? -14.487 8.049 5.004 1.00 96.50 174 LYS A C 1
ATOM 1312 O O . LYS A 1 174 ? -13.911 8.483 6.000 1.00 96.50 174 LYS A O 1
ATOM 1317 N N . PRO A 1 175 ? -13.877 7.476 3.955 1.00 96.38 175 PRO A N 1
ATOM 1318 C CA . PRO A 1 175 ? -12.431 7.368 3.873 1.00 96.38 175 PRO A CA 1
ATOM 1319 C C . PRO A 1 175 ? -11.753 8.726 4.013 1.00 96.38 175 PRO A C 1
ATOM 1321 O O . PRO A 1 175 ? -12.249 9.735 3.492 1.00 96.38 175 PRO A O 1
ATOM 1324 N N . VAL A 1 176 ? -10.625 8.760 4.712 1.00 95.50 176 VAL A N 1
ATOM 1325 C CA . VAL A 1 176 ? -9.830 9.975 4.861 1.00 95.50 176 VAL A CA 1
ATOM 1326 C C . VAL A 1 176 ? -8.864 10.133 3.687 1.00 95.50 176 VAL A C 1
ATOM 1328 O O . VAL A 1 176 ? -8.304 9.145 3.211 1.00 95.50 176 VAL A O 1
ATOM 1331 N N . PRO A 1 177 ? -8.600 11.370 3.219 1.00 95.88 177 PRO A N 1
ATOM 1332 C CA . PRO A 1 177 ? -7.778 11.583 2.028 1.00 95.88 177 PRO A CA 1
ATOM 1333 C C . PRO A 1 177 ? -6.392 10.926 2.090 1.00 95.88 177 PRO A C 1
ATOM 1335 O O . PRO A 1 177 ? -5.957 10.333 1.109 1.00 95.88 177 PRO A O 1
ATOM 1338 N N . GLY A 1 178 ? -5.720 10.975 3.248 1.00 94.88 178 GLY A N 1
ATOM 1339 C CA . GLY A 1 178 ? -4.381 10.394 3.411 1.00 94.88 178 GLY A CA 1
ATOM 1340 C C . GLY A 1 178 ? -4.337 8.877 3.210 1.00 94.88 178 GLY A C 1
ATOM 1341 O O . GLY A 1 178 ? -3.373 8.367 2.654 1.00 94.88 178 GLY A O 1
ATOM 1342 N N . ALA A 1 179 ? -5.404 8.167 3.582 1.00 96.00 179 ALA A N 1
ATOM 1343 C CA . ALA A 1 179 ? -5.509 6.724 3.388 1.00 96.00 179 ALA A CA 1
ATOM 1344 C C . ALA A 1 179 ? -5.884 6.326 1.951 1.00 96.00 179 ALA A C 1
ATOM 1346 O O . ALA A 1 179 ? -5.686 5.183 1.555 1.00 96.00 179 ALA A O 1
ATOM 1347 N N . GLN A 1 180 ? -6.394 7.266 1.152 1.00 97.00 180 GLN A N 1
ATOM 1348 C CA . GLN A 1 180 ? -6.776 7.019 -0.242 1.00 97.00 180 GLN A CA 1
ATOM 1349 C C . GLN A 1 180 ? -5.688 7.422 -1.248 1.00 97.00 180 GLN A C 1
ATOM 1351 O O . GLN A 1 180 ? -5.781 7.066 -2.423 1.00 97.00 180 GLN A O 1
ATOM 1356 N N . ALA A 1 181 ? -4.625 8.099 -0.796 1.00 97.56 181 ALA A N 1
ATOM 1357 C CA . ALA A 1 181 ? -3.522 8.548 -1.647 1.00 97.56 181 ALA A CA 1
ATOM 1358 C C . ALA A 1 181 ? -2.851 7.396 -2.419 1.00 97.56 181 ALA A C 1
ATOM 1360 O O . ALA A 1 181 ? -2.438 7.582 -3.564 1.00 97.56 181 ALA A O 1
ATOM 1361 N N . TYR A 1 182 ? -2.770 6.203 -1.816 1.00 97.44 182 TYR A N 1
ATOM 1362 C CA . TYR A 1 182 ? -2.184 5.021 -2.453 1.00 97.44 182 TYR A CA 1
ATOM 1363 C C . TYR A 1 182 ? -3.016 4.597 -3.667 1.00 97.44 182 TYR A C 1
ATOM 1365 O O . TYR A 1 182 ? -2.503 4.529 -4.784 1.00 97.44 182 TYR A O 1
ATOM 1373 N N . ALA A 1 183 ? -4.316 4.365 -3.464 1.00 96.94 183 ALA A N 1
ATOM 1374 C CA . ALA A 1 183 ? -5.221 3.934 -4.524 1.00 96.94 183 ALA A CA 1
ATOM 1375 C C . ALA A 1 183 ? -5.347 4.988 -5.638 1.00 96.94 183 ALA A C 1
ATOM 1377 O O . ALA A 1 183 ? -5.320 4.631 -6.815 1.00 96.94 183 ALA A O 1
ATOM 1378 N N . GLU A 1 184 ? -5.408 6.278 -5.286 1.00 98.00 184 GLU A N 1
ATOM 1379 C CA . GLU A 1 184 ? -5.439 7.378 -6.261 1.00 98.00 184 GLU A CA 1
ATOM 1380 C C . GLU A 1 184 ? -4.161 7.426 -7.111 1.00 98.00 184 GLU A C 1
ATOM 1382 O O . GLU A 1 184 ? -4.213 7.621 -8.328 1.00 98.00 184 GLU A O 1
ATOM 1387 N N . PHE A 1 185 ? -2.993 7.212 -6.501 1.00 98.44 185 PHE A N 1
ATOM 1388 C CA . PHE A 1 185 ? -1.741 7.184 -7.247 1.00 98.44 185 PHE A CA 1
ATOM 1389 C C . PHE A 1 185 ? -1.668 5.988 -8.209 1.00 98.44 185 PHE A C 1
ATOM 1391 O O . PHE A 1 185 ? -1.249 6.155 -9.358 1.00 98.44 185 PHE A O 1
ATOM 1398 N N . VAL A 1 186 ? -2.123 4.805 -7.787 1.00 98.12 186 VAL A N 1
ATOM 1399 C CA . VAL A 1 186 ? -2.182 3.631 -8.671 1.00 98.12 186 VAL A CA 1
ATOM 1400 C C . VAL A 1 186 ? -3.199 3.834 -9.797 1.00 98.12 186 VAL A C 1
ATOM 1402 O O . VAL A 1 186 ? -2.893 3.496 -10.938 1.00 98.12 186 VAL A O 1
ATOM 1405 N N . ASP A 1 187 ? -4.360 4.441 -9.531 1.00 97.69 187 ASP A N 1
ATOM 1406 C CA . ASP A 1 187 ? -5.328 4.808 -10.577 1.00 97.69 187 ASP A CA 1
ATOM 1407 C C . ASP A 1 187 ? -4.711 5.754 -11.616 1.00 97.69 187 ASP A C 1
ATOM 1409 O O . ASP A 1 187 ? -4.850 5.552 -12.825 1.00 97.69 187 ASP A O 1
ATOM 1413 N N . LYS A 1 188 ? -3.936 6.746 -11.165 1.00 98.31 188 LYS A N 1
ATOM 1414 C CA . LYS A 1 188 ? -3.202 7.641 -12.063 1.00 98.31 188 LYS A CA 1
ATOM 1415 C C . LYS A 1 188 ? -2.211 6.881 -12.949 1.00 98.31 188 LYS A C 1
ATOM 1417 O O . LYS A 1 188 ? -2.110 7.198 -14.137 1.00 98.31 188 LYS A O 1
ATOM 1422 N N . LEU A 1 189 ? -1.477 5.909 -12.402 1.00 97.62 189 LEU A N 1
ATOM 1423 C CA . LEU A 1 189 ? -0.582 5.061 -13.197 1.00 97.62 189 LEU A CA 1
ATOM 1424 C C . LEU A 1 189 ? -1.377 4.212 -14.190 1.00 97.62 189 LEU A C 1
ATOM 1426 O O . LEU A 1 189 ? -1.053 4.214 -15.375 1.00 97.62 189 LEU A O 1
ATOM 1430 N N . ALA A 1 190 ? -2.452 3.563 -13.744 1.00 96.50 190 ALA A N 1
ATOM 1431 C CA . ALA A 1 190 ? -3.322 2.760 -14.593 1.00 96.50 190 ALA A CA 1
ATOM 1432 C C . ALA A 1 190 ? -3.876 3.586 -15.764 1.00 96.50 190 ALA A C 1
ATOM 1434 O O . ALA A 1 190 ? -3.667 3.244 -16.926 1.00 96.50 190 ALA A O 1
ATOM 1435 N N . SER A 1 191 ? -4.491 4.731 -15.484 1.00 96.12 191 SER A N 1
ATOM 1436 C CA . SER A 1 191 ? -5.064 5.625 -16.494 1.00 96.12 191 SER A CA 1
ATOM 1437 C C . SER A 1 191 ? -4.014 6.257 -17.420 1.00 96.12 191 SER A C 1
ATOM 1439 O O . SER A 1 191 ? -4.320 6.609 -18.560 1.00 96.12 191 SER A O 1
ATOM 1441 N N . GLY A 1 192 ? -2.775 6.409 -16.946 1.00 94.62 192 GLY A N 1
ATOM 1442 C CA . GLY A 1 192 ? -1.657 6.980 -17.700 1.00 94.62 192 GLY A CA 1
ATOM 1443 C C . GLY A 1 192 ? -0.854 5.980 -18.538 1.00 94.62 192 GLY A C 1
ATOM 1444 O O . GLY A 1 192 ? 0.087 6.401 -19.209 1.00 94.62 192 GLY A O 1
ATOM 1445 N N . GLY A 1 193 ? -1.181 4.683 -18.497 1.00 92.50 193 GLY A N 1
ATOM 1446 C CA . GLY A 1 193 ? -0.379 3.629 -19.132 1.00 92.50 193 GLY A CA 1
ATOM 1447 C C . GLY A 1 193 ? 0.924 3.299 -18.388 1.00 92.50 193 GLY A C 1
ATOM 1448 O O . GLY A 1 193 ? 1.819 2.678 -18.958 1.00 92.50 193 GLY A O 1
ATOM 1449 N N . GLY A 1 194 ? 1.039 3.707 -17.122 1.00 95.69 194 GLY A N 1
ATOM 1450 C CA . GLY A 1 194 ? 2.199 3.526 -16.243 1.00 95.69 194 GLY A CA 1
ATOM 1451 C C . GLY A 1 194 ? 2.317 2.113 -15.671 1.00 95.69 194 GLY A C 1
ATOM 1452 O O . GLY A 1 194 ? 2.514 1.930 -14.469 1.00 95.69 194 GLY A O 1
ATOM 1453 N N . ARG A 1 195 ? 2.124 1.094 -16.514 1.00 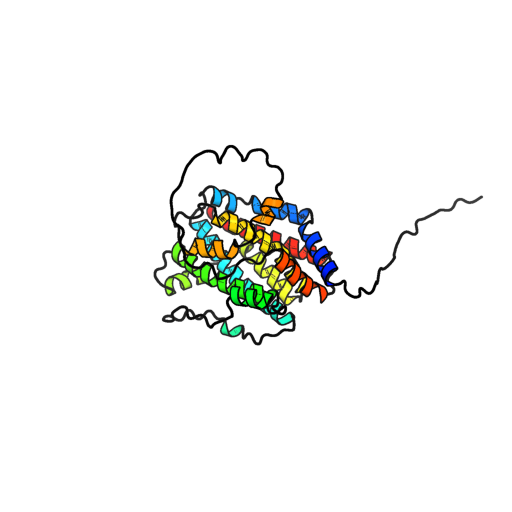96.00 195 ARG A N 1
ATOM 1454 C CA . ARG A 1 195 ? 2.063 -0.307 -16.086 1.00 96.00 195 ARG A CA 1
ATOM 1455 C C . ARG A 1 195 ? 3.403 -0.825 -15.567 1.00 96.00 195 ARG A C 1
ATOM 1457 O O . ARG A 1 195 ? 3.429 -1.565 -14.587 1.00 96.00 195 ARG A O 1
ATOM 1464 N N . ALA A 1 196 ? 4.512 -0.433 -16.191 1.00 96.56 196 ALA A N 1
ATOM 1465 C CA . ALA A 1 196 ? 5.839 -0.821 -15.720 1.00 96.56 196 ALA A CA 1
ATOM 1466 C C . ALA A 1 196 ? 6.215 -0.089 -14.424 1.00 96.56 196 ALA A C 1
ATOM 1468 O O . ALA A 1 196 ? 6.760 -0.707 -13.515 1.00 96.56 196 ALA A O 1
ATOM 1469 N N . GLU A 1 197 ? 5.865 1.192 -14.299 1.00 98.19 197 GLU A N 1
ATOM 1470 C CA . GLU A 1 197 ? 6.021 1.959 -13.065 1.00 98.19 197 GLU A CA 1
ATOM 1471 C C . GLU A 1 197 ? 5.256 1.319 -11.903 1.00 98.19 197 GLU A C 1
ATOM 1473 O O . GLU A 1 197 ? 5.832 1.140 -10.832 1.00 98.19 197 GLU A O 1
ATOM 1478 N N . ALA A 1 198 ? 3.993 0.931 -12.120 1.00 98.19 198 ALA A N 1
ATOM 1479 C CA . ALA A 1 198 ? 3.177 0.260 -11.110 1.00 98.19 198 ALA A CA 1
ATOM 1480 C C . ALA A 1 198 ? 3.763 -1.105 -10.721 1.00 98.19 198 ALA A C 1
ATOM 1482 O O . ALA A 1 198 ? 3.874 -1.403 -9.537 1.00 98.19 198 ALA A O 1
ATOM 1483 N N . ALA A 1 199 ? 4.201 -1.902 -11.702 1.00 97.31 199 ALA A N 1
ATOM 1484 C CA . ALA A 1 199 ? 4.794 -3.216 -11.458 1.00 97.31 199 ALA A CA 1
ATOM 1485 C C . ALA A 1 199 ? 6.044 -3.124 -10.573 1.00 97.31 199 ALA A C 1
ATOM 1487 O O . ALA A 1 199 ? 6.171 -3.854 -9.592 1.00 97.31 199 ALA A O 1
ATOM 1488 N N . VAL A 1 200 ? 6.949 -2.194 -10.894 1.00 98.00 200 VAL A N 1
ATOM 1489 C CA . VAL A 1 200 ? 8.164 -1.968 -10.102 1.00 98.00 200 VAL A CA 1
ATOM 1490 C C . VAL A 1 200 ? 7.820 -1.417 -8.722 1.00 98.00 200 VAL A C 1
ATOM 1492 O O . VAL A 1 200 ? 8.341 -1.917 -7.729 1.00 98.00 200 VAL A O 1
ATOM 1495 N N . ALA A 1 201 ? 6.914 -0.440 -8.631 1.00 98.19 201 ALA A N 1
ATOM 1496 C CA . ALA A 1 201 ? 6.510 0.117 -7.345 1.00 98.19 201 ALA A CA 1
ATOM 1497 C C . ALA A 1 201 ? 5.885 -0.954 -6.433 1.00 98.19 201 ALA A C 1
ATOM 1499 O O . ALA A 1 201 ? 6.212 -1.006 -5.249 1.00 98.19 201 ALA A O 1
ATOM 1500 N N . PHE A 1 202 ? 5.059 -1.854 -6.976 1.00 96.75 202 PHE A N 1
ATOM 1501 C CA . PHE A 1 202 ? 4.464 -2.964 -6.230 1.00 96.75 202 PHE A CA 1
ATOM 1502 C C . PHE A 1 202 ? 5.494 -3.994 -5.775 1.00 96.75 202 PHE A C 1
ATOM 1504 O O . PHE A 1 202 ? 5.477 -4.374 -4.606 1.00 96.75 202 PHE A O 1
ATOM 1511 N N . ALA A 1 203 ? 6.433 -4.384 -6.642 1.00 95.75 203 ALA A N 1
ATOM 1512 C CA . ALA A 1 203 ? 7.504 -5.315 -6.278 1.00 95.75 203 ALA A CA 1
ATOM 1513 C C . ALA A 1 203 ? 8.393 -4.804 -5.132 1.00 95.75 203 ALA A C 1
ATOM 1515 O O . ALA A 1 203 ? 9.021 -5.605 -4.449 1.00 95.75 203 ALA A O 1
ATOM 1516 N N . VAL A 1 204 ? 8.433 -3.488 -4.897 1.00 95.31 204 VAL A N 1
ATOM 1517 C CA . VAL A 1 204 ? 9.134 -2.883 -3.754 1.00 95.31 204 VAL A CA 1
ATOM 1518 C C . VAL A 1 204 ? 8.210 -2.703 -2.547 1.00 95.31 204 VAL A C 1
ATOM 1520 O O . VAL A 1 204 ? 8.584 -3.053 -1.429 1.00 95.31 204 VAL A O 1
ATOM 1523 N N . CYS A 1 205 ? 7.006 -2.161 -2.747 1.00 95.12 205 CYS A N 1
ATOM 1524 C CA . CYS A 1 205 ? 6.124 -1.759 -1.648 1.00 95.12 205 CYS A CA 1
ATOM 1525 C C . CYS A 1 205 ? 5.422 -2.938 -0.971 1.00 95.12 205 CYS A C 1
ATOM 1527 O O . CYS A 1 205 ? 5.340 -2.951 0.256 1.00 95.12 205 CYS A O 1
ATOM 1529 N N . PHE A 1 206 ? 4.942 -3.929 -1.732 1.00 92.12 206 PHE A N 1
ATOM 1530 C CA . PHE A 1 206 ? 4.235 -5.080 -1.158 1.00 92.12 206 PHE A CA 1
ATOM 1531 C C . PHE A 1 206 ? 5.110 -5.867 -0.189 1.00 92.12 206 PHE A C 1
ATOM 1533 O O . PHE A 1 206 ? 4.620 -6.201 0.892 1.00 92.12 206 PHE A O 1
ATOM 1540 N N . PRO A 1 207 ? 6.404 -6.105 -0.493 1.00 89.69 207 PRO A N 1
ATOM 1541 C CA . PRO A 1 207 ? 7.265 -6.738 0.476 1.00 89.69 207 PRO A CA 1
ATOM 1542 C C . PRO A 1 207 ? 7.371 -5.955 1.784 1.00 89.69 207 PRO A C 1
ATOM 1544 O O . PRO A 1 207 ? 7.113 -6.491 2.859 1.00 89.69 207 PRO A O 1
ATOM 1547 N N . ILE A 1 208 ? 7.646 -4.652 1.698 1.00 92.38 208 ILE A N 1
ATOM 1548 C CA . ILE A 1 208 ? 7.720 -3.780 2.875 1.00 92.38 208 ILE A CA 1
ATOM 1549 C C . ILE A 1 208 ? 6.435 -3.890 3.701 1.00 92.38 208 ILE A C 1
ATOM 1551 O O . ILE A 1 208 ? 6.509 -4.214 4.886 1.00 92.38 208 ILE A O 1
ATOM 1555 N N . TRP A 1 209 ? 5.277 -3.701 3.067 1.00 91.75 209 TRP A N 1
ATOM 1556 C CA . TRP A 1 209 ? 3.962 -3.785 3.695 1.00 91.75 209 TRP A CA 1
ATOM 1557 C C . TRP A 1 209 ? 3.736 -5.150 4.379 1.00 91.75 209 TRP A C 1
ATOM 1559 O O . TRP A 1 209 ? 3.360 -5.193 5.552 1.00 91.75 209 TRP A O 1
ATOM 1569 N N . GLY A 1 210 ? 4.074 -6.264 3.716 1.00 87.38 210 GLY A N 1
ATOM 1570 C CA . GLY A 1 210 ? 3.924 -7.613 4.276 1.00 87.38 210 GLY A CA 1
ATOM 1571 C C . GLY A 1 210 ? 4.799 -7.838 5.512 1.00 87.38 210 GLY A C 1
ATOM 1572 O O . GLY A 1 210 ? 4.380 -8.465 6.488 1.00 87.38 210 GLY A O 1
ATOM 1573 N N . GLY A 1 211 ? 5.995 -7.242 5.532 1.00 86.69 211 GLY A N 1
ATOM 1574 C CA . GLY A 1 211 ? 6.857 -7.203 6.711 1.00 86.69 211 GLY A CA 1
ATOM 1575 C C . GLY A 1 211 ? 6.252 -6.415 7.881 1.00 86.69 211 GLY A C 1
ATOM 1576 O O . GLY A 1 211 ? 6.336 -6.857 9.031 1.00 86.69 211 GLY A O 1
ATOM 1577 N N . LEU A 1 212 ? 5.597 -5.279 7.612 1.00 89.69 212 LEU A N 1
ATOM 1578 C CA . LEU A 1 212 ? 4.898 -4.500 8.646 1.00 89.69 212 LEU A CA 1
ATOM 1579 C C . LEU A 1 212 ? 3.711 -5.286 9.215 1.00 89.69 212 LEU A C 1
ATOM 1581 O O . LEU A 1 212 ? 3.554 -5.377 10.433 1.00 89.69 212 LEU A O 1
ATOM 1585 N N . VAL A 1 213 ? 2.915 -5.917 8.353 1.00 86.88 213 VAL A N 1
ATOM 1586 C CA . VAL A 1 213 ? 1.758 -6.715 8.774 1.00 86.88 213 VAL A CA 1
ATOM 1587 C C . VAL A 1 213 ? 2.162 -7.992 9.506 1.00 86.88 213 VAL A C 1
ATOM 1589 O O . VAL A 1 213 ? 1.497 -8.388 10.462 1.00 86.88 213 VAL A O 1
ATOM 1592 N N . GLN A 1 214 ? 3.314 -8.584 9.186 1.00 84.00 214 GLN A N 1
ATOM 1593 C CA . GLN A 1 214 ? 3.880 -9.659 10.001 1.00 84.00 214 GLN A CA 1
ATOM 1594 C C . GLN A 1 214 ? 4.221 -9.215 11.424 1.00 84.00 214 GLN A C 1
ATOM 1596 O O . GLN A 1 214 ? 4.067 -9.982 12.375 1.00 84.00 214 GLN A O 1
ATOM 1601 N N . ARG A 1 215 ? 4.704 -7.989 11.604 1.00 85.56 215 ARG A N 1
ATOM 1602 C CA . ARG A 1 215 ? 4.947 -7.467 12.953 1.00 85.56 215 ARG A CA 1
ATOM 1603 C C . ARG A 1 215 ? 3.642 -7.239 13.697 1.00 85.56 215 ARG A C 1
ATOM 1605 O O . ARG A 1 215 ? 3.533 -7.627 14.859 1.00 85.56 215 ARG A O 1
ATOM 1612 N N . LEU A 1 216 ? 2.637 -6.712 13.002 1.00 85.56 216 LEU A N 1
ATOM 1613 C CA . LEU A 1 216 ? 1.290 -6.584 13.543 1.00 85.56 216 LEU A CA 1
ATOM 1614 C C . LEU A 1 216 ? 0.710 -7.937 13.974 1.00 85.56 216 LEU A C 1
ATOM 1616 O O . LEU A 1 216 ? 0.206 -8.037 15.089 1.00 85.56 216 LEU A O 1
ATOM 1620 N N . SER A 1 217 ? 0.868 -8.997 13.175 1.00 80.75 217 SER A N 1
ATOM 1621 C CA . SER A 1 217 ? 0.360 -10.339 13.511 1.00 80.75 217 SER A CA 1
ATOM 1622 C C . SER A 1 217 ? 0.991 -10.931 14.775 1.00 80.75 217 SER A C 1
ATOM 1624 O O . SER A 1 217 ? 0.346 -11.686 15.503 1.00 80.75 217 SER A O 1
ATOM 1626 N N . LYS A 1 218 ? 2.249 -10.570 15.059 1.00 79.50 218 LYS A N 1
ATOM 1627 C CA . LYS A 1 218 ? 2.980 -10.968 16.274 1.00 79.50 218 LYS A CA 1
ATOM 1628 C C . LYS A 1 218 ? 2.646 -10.095 17.483 1.00 79.50 218 LYS A C 1
ATOM 1630 O O . LYS A 1 218 ? 2.883 -10.508 18.620 1.00 79.50 218 LYS A O 1
ATOM 1635 N N . SER A 1 219 ? 2.144 -8.886 17.255 1.00 78.00 219 SER A N 1
ATOM 1636 C CA . SER A 1 219 ? 1.800 -7.954 18.321 1.00 78.00 219 SER A CA 1
ATOM 1637 C C . SER A 1 219 ? 0.477 -8.315 18.994 1.00 78.00 219 SER A C 1
ATOM 1639 O O . SER A 1 219 ? -0.399 -8.949 18.408 1.00 78.00 219 SER A O 1
ATOM 1641 N N . ARG A 1 220 ? 0.293 -7.880 20.246 1.00 64.88 220 ARG A N 1
ATOM 1642 C CA . ARG A 1 220 ? -0.993 -8.001 20.953 1.00 64.88 220 ARG A CA 1
ATOM 1643 C C . ARG A 1 220 ? -1.962 -6.913 20.485 1.00 64.88 220 ARG A C 1
ATOM 1645 O O . ARG A 1 220 ? -2.505 -6.191 21.319 1.00 64.88 220 ARG A O 1
ATOM 1652 N N . MET A 1 221 ? -2.148 -6.780 19.168 1.00 59.91 221 MET A N 1
ATOM 1653 C CA . MET A 1 221 ? -2.988 -5.741 18.567 1.00 59.91 221 MET A CA 1
ATOM 1654 C C . MET A 1 221 ? -4.369 -5.678 19.205 1.00 59.91 221 MET A C 1
ATOM 1656 O O . MET A 1 221 ? -4.893 -4.584 19.393 1.00 59.91 221 MET A O 1
ATOM 1660 N N . CYS A 1 222 ? -4.933 -6.817 19.601 1.00 50.03 222 CYS A N 1
ATOM 1661 C CA . CYS A 1 222 ? -6.341 -6.857 19.926 1.00 50.03 222 CYS A CA 1
ATOM 1662 C C . CYS A 1 222 ? -6.647 -7.233 21.375 1.00 50.03 222 CYS A C 1
ATOM 1664 O O . CYS A 1 222 ? -6.223 -8.264 21.899 1.00 50.03 222 CYS A O 1
ATOM 1666 N N . ALA A 1 223 ? -7.508 -6.420 21.991 1.00 48.97 223 ALA A N 1
ATOM 1667 C CA . ALA A 1 223 ? -8.329 -6.842 23.123 1.00 48.97 223 ALA A CA 1
ATOM 1668 C C . ALA A 1 223 ? -9.364 -7.910 22.705 1.00 48.97 223 ALA A C 1
ATOM 1670 O O . ALA A 1 223 ? -9.922 -8.596 23.562 1.00 48.97 223 ALA A O 1
ATOM 1671 N N . VAL A 1 224 ? -9.610 -8.053 21.396 1.00 52.91 224 VAL A N 1
ATOM 1672 C CA . VAL A 1 224 ? -10.502 -9.043 20.793 1.00 52.91 224 VAL A CA 1
ATOM 1673 C C . VAL A 1 224 ? -9.658 -9.997 19.945 1.00 52.91 224 VAL A C 1
ATOM 1675 O O . VAL A 1 224 ? -9.531 -9.834 18.742 1.00 52.91 224 VAL A O 1
ATOM 1678 N N . ASP A 1 225 ? -9.045 -10.993 20.582 1.00 61.00 225 ASP A N 1
ATOM 1679 C CA . ASP A 1 225 ? -8.278 -12.035 19.888 1.00 61.00 225 ASP A CA 1
ATOM 1680 C C . ASP A 1 225 ? -9.205 -12.894 19.002 1.00 61.00 225 ASP A C 1
ATOM 1682 O O . ASP A 1 225 ? -9.723 -13.930 19.429 1.00 61.00 225 ASP A O 1
ATOM 1686 N N . THR A 1 226 ? -9.486 -12.427 17.783 1.00 62.72 226 THR A N 1
ATOM 1687 C CA . THR A 1 226 ? -10.346 -13.138 16.833 1.00 62.72 226 THR A CA 1
ATOM 1688 C C . THR A 1 226 ? -9.521 -13.922 15.825 1.00 62.72 226 THR A C 1
ATOM 1690 O O . THR A 1 226 ? -8.490 -13.465 15.337 1.00 62.72 226 THR A O 1
ATOM 1693 N N . ALA A 1 227 ? -10.019 -15.103 15.451 1.00 67.25 227 ALA A N 1
ATOM 1694 C CA . ALA A 1 227 ? -9.432 -15.890 14.369 1.00 67.25 227 ALA A CA 1
ATOM 1695 C C . ALA A 1 227 ? -9.374 -15.103 13.044 1.00 67.25 227 ALA A C 1
ATOM 1697 O O . ALA A 1 227 ? -8.434 -15.273 12.285 1.00 67.25 227 ALA A O 1
ATOM 1698 N N . ALA A 1 228 ? -10.331 -14.203 12.801 1.00 59.91 228 ALA A N 1
ATOM 1699 C CA . ALA A 1 228 ? -10.411 -13.402 11.580 1.00 59.91 228 ALA A CA 1
ATOM 1700 C C . ALA A 1 228 ? -9.270 -12.387 11.442 1.00 59.91 228 ALA A C 1
ATOM 1702 O O . ALA A 1 228 ? -8.667 -12.270 10.385 1.00 59.91 228 ALA A O 1
ATOM 1703 N N . GLU A 1 229 ? -8.930 -11.678 12.518 1.00 64.38 229 GLU A N 1
ATOM 1704 C CA . GLU A 1 229 ? -7.785 -10.763 12.506 1.00 64.38 229 GLU A CA 1
ATOM 1705 C C . GLU A 1 229 ? -6.473 -11.521 12.313 1.00 64.38 229 GLU A C 1
ATOM 1707 O O . GLU A 1 229 ? -5.634 -11.120 11.509 1.00 64.38 229 GLU A O 1
ATOM 1712 N N . LYS A 1 230 ? -6.321 -12.662 12.995 1.00 68.19 230 LYS A N 1
ATOM 1713 C CA . LYS A 1 230 ? -5.173 -13.547 12.783 1.00 68.19 230 LYS A CA 1
ATOM 1714 C C . LYS A 1 230 ? -5.092 -14.022 11.336 1.00 68.19 230 LYS A C 1
ATOM 1716 O O . LYS A 1 230 ? -3.990 -14.047 10.810 1.00 68.19 230 LYS A O 1
ATOM 1721 N N . ASN A 1 231 ? -6.217 -14.339 10.696 1.00 68.00 231 ASN A N 1
ATOM 1722 C CA . ASN A 1 231 ? -6.258 -14.759 9.296 1.00 68.00 231 ASN A CA 1
ATOM 1723 C C . ASN A 1 231 ? -5.885 -13.624 8.342 1.00 68.00 231 ASN A C 1
ATOM 1725 O O . ASN A 1 231 ? -5.006 -13.827 7.516 1.00 68.00 231 ASN A O 1
ATOM 1729 N N . PHE A 1 232 ? -6.461 -12.427 8.494 1.00 68.19 232 PHE A N 1
ATOM 1730 C CA . PHE A 1 232 ? -6.100 -11.265 7.676 1.00 68.19 232 PHE A CA 1
ATOM 1731 C C . PHE A 1 232 ? -4.609 -10.921 7.808 1.00 68.19 232 PHE A C 1
ATOM 1733 O O . PHE A 1 232 ? -3.901 -10.769 6.817 1.00 68.19 232 PHE A O 1
ATOM 1740 N N . LEU A 1 233 ? -4.094 -10.835 9.037 1.00 73.75 233 LEU A N 1
ATOM 1741 C CA . LEU A 1 233 ? -2.680 -10.529 9.242 1.00 73.75 233 LEU A CA 1
ATOM 1742 C C . LEU A 1 233 ? -1.787 -11.699 8.785 1.00 73.75 233 LEU A C 1
ATOM 1744 O O . LEU A 1 233 ? -0.684 -11.467 8.299 1.00 73.75 233 LEU A O 1
ATOM 1748 N N . ALA A 1 234 ? -2.232 -12.955 8.904 1.00 69.50 234 ALA A N 1
ATOM 1749 C CA . ALA A 1 234 ? -1.515 -14.135 8.405 1.00 69.50 234 ALA A CA 1
ATOM 1750 C C . ALA A 1 234 ? -1.432 -14.169 6.874 1.00 69.50 234 ALA A C 1
ATOM 1752 O O . ALA A 1 234 ? -0.332 -14.346 6.351 1.00 69.50 234 ALA A O 1
ATOM 1753 N N . HIS A 1 235 ? -2.556 -13.931 6.190 1.00 64.62 235 HIS A N 1
ATOM 1754 C CA . HIS A 1 235 ? -2.691 -13.826 4.731 1.00 64.62 235 HIS A CA 1
ATOM 1755 C C . HIS A 1 235 ? -1.562 -12.967 4.157 1.00 64.62 235 HIS A C 1
ATOM 1757 O O . HIS A 1 235 ? -0.812 -13.329 3.259 1.00 64.62 235 HIS A O 1
ATOM 1763 N N . PHE A 1 236 ? -1.333 -11.854 4.825 1.00 64.75 236 PHE A N 1
ATOM 1764 C CA . PHE A 1 236 ? -0.434 -10.815 4.390 1.00 64.75 236 PHE A CA 1
ATOM 1765 C C . PHE A 1 236 ? 0.988 -10.881 4.966 1.00 64.75 236 PHE A C 1
ATOM 1767 O O . PHE A 1 236 ? 1.886 -10.185 4.493 1.00 64.75 236 PHE A O 1
ATOM 1774 N N . SER A 1 237 ? 1.216 -11.729 5.971 1.00 61.34 237 SER A N 1
ATOM 1775 C CA . SER A 1 237 ? 2.514 -11.890 6.642 1.00 61.34 237 SER A CA 1
ATOM 1776 C C . SER A 1 237 ? 3.273 -13.156 6.261 1.00 61.34 237 SER A C 1
ATOM 1778 O O . SER A 1 237 ? 4.437 -13.338 6.656 1.00 61.34 237 SER A O 1
ATOM 1780 N N . ALA A 1 238 ? 2.627 -14.048 5.517 1.00 53.69 238 ALA A N 1
ATOM 1781 C CA . ALA A 1 238 ? 3.227 -15.267 5.022 1.00 53.69 238 ALA A CA 1
ATOM 1782 C C . ALA A 1 238 ? 4.326 -14.929 3.999 1.00 53.69 238 ALA A C 1
ATOM 1784 O O . ALA A 1 238 ? 4.019 -14.561 2.882 1.00 53.69 238 ALA A O 1
ATOM 1785 N N . ARG A 1 239 ? 5.598 -15.093 4.403 1.00 48.81 239 ARG A N 1
ATOM 1786 C CA . ARG A 1 239 ? 6.857 -14.929 3.629 1.00 48.81 239 ARG A CA 1
ATOM 1787 C C . ARG A 1 239 ? 7.395 -13.514 3.379 1.00 48.81 239 ARG A C 1
ATOM 1789 O O . ARG A 1 239 ? 7.799 -13.170 2.274 1.00 48.81 239 ARG A O 1
ATOM 1796 N N . LEU A 1 240 ? 7.611 -12.768 4.460 1.00 42.28 240 LEU A N 1
ATOM 1797 C CA . LEU A 1 240 ? 8.595 -11.674 4.432 1.00 42.28 240 LEU A CA 1
ATOM 1798 C C . LEU A 1 240 ? 9.526 -11.562 5.634 1.00 42.28 240 LEU A C 1
ATOM 1800 O O . LEU A 1 240 ? 10.306 -10.617 5.740 1.00 42.28 240 LEU A O 1
ATOM 1804 N N . GLY A 1 241 ? 9.469 -12.551 6.526 1.00 37.38 241 GLY A N 1
ATOM 1805 C CA . GLY A 1 241 ? 10.234 -12.542 7.773 1.00 37.38 241 GLY A CA 1
ATOM 1806 C C . GLY A 1 241 ? 11.751 -12.540 7.585 1.00 37.38 241 GLY A C 1
ATOM 1807 O O . GLY A 1 241 ? 12.450 -12.046 8.464 1.00 37.38 241 GLY A O 1
ATOM 1808 N N . ASP A 1 242 ? 12.249 -13.017 6.443 1.00 39.44 242 ASP A N 1
ATOM 1809 C CA . ASP A 1 242 ? 13.687 -13.196 6.234 1.00 39.44 242 ASP A CA 1
ATOM 1810 C C . ASP A 1 242 ? 14.371 -11.910 5.715 1.00 39.44 242 ASP A C 1
ATOM 1812 O O . ASP A 1 242 ? 15.488 -11.605 6.122 1.00 39.44 242 ASP A O 1
ATOM 1816 N N . PHE A 1 243 ? 13.678 -11.062 4.941 1.00 37.28 243 PHE A N 1
ATOM 1817 C CA . PHE A 1 243 ? 14.275 -9.857 4.334 1.00 37.28 243 PHE A CA 1
ATOM 1818 C C . PHE A 1 243 ? 14.536 -8.716 5.337 1.00 37.28 243 PHE A C 1
ATOM 1820 O O . PHE A 1 243 ? 15.575 -8.058 5.287 1.00 37.28 243 PHE A O 1
ATOM 1827 N N . LEU A 1 244 ? 13.617 -8.476 6.284 1.00 40.44 244 LEU A N 1
ATOM 1828 C CA . LEU A 1 244 ? 13.810 -7.444 7.317 1.00 40.44 244 LEU A CA 1
ATOM 1829 C C . LEU A 1 244 ? 14.786 -7.889 8.417 1.00 40.44 244 LEU A C 1
ATOM 1831 O O . LEU A 1 244 ? 15.411 -7.039 9.050 1.00 40.44 244 LEU A O 1
ATOM 1835 N N . ALA A 1 245 ? 14.935 -9.199 8.635 1.00 44.19 245 ALA A N 1
ATOM 1836 C CA . ALA A 1 245 ? 15.926 -9.749 9.556 1.00 44.19 245 ALA A CA 1
ATOM 1837 C C . ALA A 1 245 ? 17.356 -9.627 8.996 1.00 44.19 245 ALA A C 1
ATOM 1839 O O . ALA A 1 245 ? 18.283 -9.349 9.754 1.00 44.19 245 ALA A O 1
ATOM 1840 N N . GLU A 1 246 ? 17.531 -9.760 7.677 1.00 41.34 246 GLU A N 1
ATOM 1841 C CA . GLU A 1 246 ? 18.828 -9.604 6.999 1.00 41.34 246 GLU A CA 1
ATOM 1842 C C . GLU A 1 246 ? 19.286 -8.138 6.863 1.00 41.34 246 GLU A C 1
ATOM 1844 O O . GLU A 1 246 ? 20.482 -7.874 6.751 1.00 41.34 246 GLU A O 1
ATOM 1849 N N . GLN A 1 247 ? 18.370 -7.169 6.953 1.00 40.47 247 GLN A N 1
ATOM 1850 C CA . GLN A 1 247 ? 18.665 -5.725 6.943 1.00 40.47 247 GLN A CA 1
ATOM 1851 C C . GLN A 1 247 ? 19.015 -5.155 8.335 1.00 40.47 247 GLN A C 1
ATOM 1853 O O . GLN A 1 247 ? 18.939 -3.941 8.525 1.00 40.47 247 GLN A O 1
ATOM 1858 N N . GLN A 1 248 ? 19.380 -5.990 9.321 1.00 36.22 248 GLN A N 1
ATOM 1859 C CA . GLN A 1 248 ? 19.765 -5.535 10.665 1.00 36.22 248 GLN A CA 1
ATOM 1860 C C . GLN A 1 248 ? 20.853 -4.444 10.612 1.00 36.22 248 GLN A C 1
ATOM 1862 O O . GLN A 1 248 ? 22.048 -4.706 10.495 1.00 36.22 248 GLN A O 1
ATOM 1867 N N . ILE A 1 249 ? 20.412 -3.195 10.771 1.00 39.25 249 ILE A N 1
ATOM 1868 C CA . ILE A 1 249 ? 21.190 -2.123 11.381 1.00 39.25 249 ILE A CA 1
ATOM 1869 C C . ILE A 1 249 ? 21.491 -2.615 12.796 1.00 39.25 249 ILE A C 1
ATOM 1871 O O . ILE A 1 249 ? 20.556 -2.861 13.561 1.00 39.25 249 ILE A O 1
ATOM 1875 N N . GLU A 1 250 ? 22.775 -2.800 13.115 1.00 33.97 250 GLU A N 1
ATOM 1876 C CA . GLU A 1 250 ? 23.255 -3.145 14.456 1.00 33.97 250 GLU A CA 1
ATOM 1877 C C . GLU A 1 250 ? 22.614 -2.208 15.489 1.00 33.97 250 GLU A C 1
ATOM 1879 O O . GLU A 1 250 ? 22.983 -1.044 15.646 1.00 33.97 250 GLU A O 1
ATOM 1884 N N . SER A 1 251 ? 21.602 -2.728 16.172 1.00 33.97 251 SER A N 1
ATOM 1885 C CA . SER A 1 251 ? 21.002 -2.145 17.359 1.00 33.97 251 SER A CA 1
ATOM 1886 C C . SER A 1 251 ? 21.413 -3.041 18.517 1.00 33.97 251 SER A C 1
ATOM 1888 O O . SER A 1 251 ? 20.625 -3.859 19.002 1.00 33.97 251 SER A O 1
ATOM 1890 N N . ASP A 1 252 ? 22.662 -2.893 18.952 1.00 29.19 252 ASP A N 1
ATOM 1891 C CA . ASP A 1 252 ? 23.074 -3.293 20.294 1.00 29.19 252 ASP A CA 1
ATOM 1892 C C . ASP A 1 252 ? 22.021 -2.743 21.271 1.00 29.19 252 ASP A C 1
ATOM 1894 O O . ASP A 1 252 ? 21.855 -1.529 21.323 1.00 29.19 252 ASP A O 1
ATOM 1898 N N . HIS A 1 253 ? 21.261 -3.632 21.938 1.00 38.69 253 HIS A N 1
ATOM 1899 C CA . HIS A 1 253 ? 20.433 -3.439 23.157 1.00 38.69 253 HIS A CA 1
ATOM 1900 C C . HIS A 1 253 ? 19.105 -4.232 23.228 1.00 38.69 253 HIS A C 1
ATOM 1902 O O . HIS A 1 253 ? 18.351 -4.038 24.180 1.00 38.69 253 HIS A O 1
ATOM 1908 N N . LEU A 1 254 ? 18.813 -5.184 22.332 1.00 32.19 254 LEU A N 1
ATOM 1909 C CA . LEU A 1 254 ? 17.572 -5.986 22.422 1.00 32.19 254 LEU A CA 1
ATOM 1910 C C . LEU A 1 254 ? 17.696 -7.344 23.153 1.00 32.19 254 LEU A C 1
ATOM 1912 O O . LEU A 1 254 ? 16.719 -8.087 23.227 1.00 32.19 254 LEU A O 1
ATOM 1916 N N . GLU A 1 255 ? 18.863 -7.685 23.709 1.00 34.41 255 GLU A N 1
ATOM 1917 C CA . GLU A 1 255 ? 19.080 -8.999 24.348 1.00 34.41 255 GLU A CA 1
ATOM 1918 C C . GLU A 1 255 ? 18.558 -9.098 25.795 1.00 34.41 255 GLU A C 1
ATOM 1920 O O . GLU A 1 255 ? 18.315 -10.201 26.282 1.00 34.41 255 GLU A O 1
ATOM 1925 N N . ASP A 1 256 ? 18.272 -7.977 26.466 1.00 30.62 256 ASP A N 1
ATOM 1926 C CA . ASP A 1 256 ? 17.820 -7.991 27.869 1.00 30.62 256 ASP A CA 1
ATOM 1927 C C . ASP A 1 256 ? 16.309 -8.254 28.045 1.00 30.62 256 ASP A C 1
ATOM 1929 O O . ASP A 1 256 ? 15.855 -8.539 29.155 1.00 30.62 256 ASP A O 1
ATOM 1933 N N . PHE A 1 257 ? 15.504 -8.208 26.976 1.00 31.70 257 PHE A N 1
ATOM 1934 C CA . PHE A 1 257 ? 14.042 -8.347 27.087 1.00 31.70 257 PHE A CA 1
ATOM 1935 C C . PHE A 1 257 ? 13.529 -9.788 26.902 1.00 31.70 257 PHE A C 1
ATOM 1937 O O . PHE A 1 257 ? 12.418 -10.106 27.321 1.00 31.70 257 PHE A O 1
ATOM 1944 N N . MET A 1 258 ? 14.329 -10.696 26.331 1.00 33.44 258 MET A N 1
ATOM 1945 C CA . MET A 1 258 ? 13.887 -12.070 26.025 1.00 33.44 258 MET A CA 1
ATOM 1946 C C . MET A 1 258 ? 14.148 -13.100 27.141 1.00 33.44 258 MET A C 1
ATOM 1948 O O . MET A 1 258 ? 13.877 -14.286 26.960 1.00 33.44 258 MET A O 1
ATOM 1952 N N . ALA A 1 259 ? 14.656 -12.689 28.306 1.00 33.09 259 ALA A N 1
ATOM 1953 C CA . ALA A 1 259 ? 15.206 -13.631 29.283 1.00 33.09 259 ALA A CA 1
ATOM 1954 C C . ALA A 1 259 ? 14.222 -14.266 30.288 1.00 33.09 259 ALA A C 1
ATOM 1956 O O . ALA A 1 259 ? 14.657 -15.116 31.064 1.00 33.09 259 ALA A O 1
ATOM 1957 N N . THR A 1 260 ? 12.919 -13.957 30.314 1.00 31.45 260 THR A N 1
ATOM 1958 C CA . THR A 1 260 ? 12.012 -14.641 31.265 1.00 31.45 260 THR A CA 1
ATOM 1959 C C . THR A 1 260 ? 10.570 -14.799 30.779 1.00 31.45 260 THR A C 1
ATOM 1961 O O . THR A 1 260 ? 9.843 -13.813 30.688 1.00 31.45 260 THR A O 1
ATOM 1964 N N . GLY A 1 261 ? 10.113 -16.051 30.647 1.00 25.59 261 GLY A N 1
ATOM 1965 C CA . GLY A 1 261 ? 8.762 -16.434 31.085 1.00 25.59 261 GLY A CA 1
ATOM 1966 C C . GLY A 1 261 ? 7.927 -17.265 30.108 1.00 25.59 261 GLY A C 1
ATOM 1967 O O . GLY A 1 261 ? 7.342 -16.745 29.170 1.00 25.59 261 GLY A O 1
ATOM 1968 N N . GLU A 1 262 ? 7.843 -18.558 30.406 1.00 25.28 262 GLU A N 1
ATOM 1969 C CA . GLU A 1 262 ? 7.090 -19.654 29.780 1.00 25.28 262 GLU A CA 1
ATOM 1970 C C . GLU A 1 262 ? 5.609 -19.415 29.370 1.00 25.28 262 GLU A C 1
ATOM 1972 O O . GLU A 1 262 ? 4.813 -18.887 30.138 1.00 25.28 262 GLU A O 1
ATOM 1977 N N . SER A 1 263 ? 5.272 -19.965 28.186 1.00 33.41 263 SER A N 1
ATOM 1978 C CA . SER A 1 263 ? 4.153 -20.870 27.801 1.00 33.41 263 SER A CA 1
ATOM 1979 C C . SER A 1 263 ? 2.679 -20.554 28.154 1.00 33.41 263 SER A C 1
ATOM 1981 O O . SER A 1 263 ? 2.331 -20.371 29.314 1.00 33.41 263 SER A O 1
ATOM 1983 N N . VAL A 1 264 ? 1.771 -20.669 27.161 1.00 26.80 264 VAL A N 1
ATOM 1984 C CA . VAL A 1 264 ? 0.801 -21.794 27.010 1.00 26.80 264 VAL A CA 1
ATOM 1985 C C . VAL A 1 264 ? -0.147 -21.588 25.797 1.00 26.80 264 VAL A C 1
ATOM 1987 O O . VAL A 1 264 ? -0.867 -20.602 25.715 1.00 26.80 264 VAL A O 1
ATOM 1990 N N . ALA A 1 265 ? -0.164 -22.618 24.937 1.00 25.16 265 ALA A N 1
ATOM 1991 C CA . ALA A 1 265 ? -1.240 -23.195 24.105 1.00 25.16 265 ALA A CA 1
ATOM 1992 C C . ALA A 1 265 ? -1.961 -22.425 22.979 1.00 25.16 265 ALA A C 1
ATOM 1994 O O . ALA A 1 265 ? -2.601 -21.399 23.176 1.00 25.16 265 ALA A O 1
ATOM 1995 N N . GLY A 1 266 ? -2.052 -23.130 21.841 1.00 24.00 266 GLY A N 1
ATOM 1996 C CA . GLY A 1 266 ? -3.216 -23.089 20.956 1.00 24.00 266 GLY A CA 1
ATOM 1997 C C . GLY A 1 266 ? -2.880 -23.051 19.471 1.00 24.00 266 GLY A C 1
ATOM 1998 O O . GLY A 1 266 ? -3.194 -22.068 18.813 1.00 24.00 266 GLY A O 1
ATOM 1999 N N . THR A 1 267 ? -2.271 -24.103 18.917 1.00 27.59 267 THR A N 1
ATOM 2000 C CA . THR A 1 267 ? -2.227 -24.298 17.459 1.00 27.59 267 THR A CA 1
ATOM 2001 C C . THR A 1 267 ? -3.653 -24.480 16.944 1.00 27.59 267 THR A C 1
ATOM 2003 O O . THR A 1 267 ? -4.224 -25.569 17.035 1.00 27.59 267 THR A O 1
ATOM 2006 N N . CYS A 1 268 ? -4.245 -23.393 16.455 1.00 24.50 268 CYS A N 1
ATOM 2007 C CA . CYS A 1 268 ? -5.496 -23.414 15.720 1.00 24.50 268 CYS A CA 1
ATOM 2008 C C . CYS A 1 268 ? -5.182 -23.928 14.311 1.00 24.50 268 CYS A C 1
ATOM 2010 O O . CYS A 1 268 ? -4.658 -23.197 13.479 1.00 24.50 268 CYS A O 1
ATOM 2012 N N . ALA A 1 269 ? -5.431 -25.215 14.083 1.00 24.20 269 ALA A N 1
ATOM 2013 C CA . ALA A 1 269 ? -5.376 -25.830 12.767 1.00 24.20 269 ALA A CA 1
ATOM 2014 C C . ALA A 1 269 ? -6.671 -25.498 12.008 1.00 24.20 269 ALA A C 1
ATOM 2016 O O . ALA A 1 269 ? -7.602 -26.298 11.978 1.00 24.20 269 ALA A O 1
ATOM 2017 N N . TYR A 1 270 ? -6.742 -24.297 11.440 1.00 26.27 270 TYR A N 1
ATOM 2018 C CA . TYR A 1 270 ? -7.563 -24.028 10.262 1.00 26.27 270 TYR A CA 1
ATOM 2019 C C . TYR A 1 270 ? -6.586 -23.649 9.152 1.00 26.27 270 TYR A C 1
ATOM 2021 O O . TYR A 1 270 ? -5.721 -22.806 9.377 1.00 26.27 270 TYR A O 1
ATOM 2029 N N . GLY A 1 271 ? -6.660 -24.363 8.026 1.00 28.12 271 GLY A N 1
ATOM 2030 C CA . GLY A 1 271 ? -5.733 -24.232 6.903 1.00 28.12 271 GLY A CA 1
ATOM 2031 C C . GLY A 1 271 ? -5.626 -22.782 6.453 1.00 28.12 271 GLY A C 1
ATOM 2032 O O . GLY A 1 271 ? -6.614 -22.173 6.052 1.00 28.12 271 GLY A O 1
ATOM 2033 N N . THR A 1 272 ? -4.419 -22.239 6.562 1.00 34.62 272 THR A N 1
ATOM 2034 C CA . THR A 1 272 ? -3.999 -20.942 6.022 1.00 34.62 272 THR A CA 1
ATOM 2035 C C . THR A 1 272 ? -3.562 -21.108 4.566 1.00 34.62 272 THR A C 1
ATOM 2037 O O . THR A 1 272 ? -2.535 -20.566 4.170 1.00 34.62 272 THR A O 1
ATOM 2040 N N . ASP A 1 273 ? -4.282 -21.936 3.812 1.00 33.69 273 ASP A N 1
ATOM 2041 C CA . ASP A 1 273 ? -3.883 -22.367 2.471 1.00 33.69 273 ASP A CA 1
ATOM 2042 C C . ASP A 1 273 ? -4.157 -21.245 1.434 1.00 33.69 273 ASP A C 1
ATOM 2044 O O . ASP A 1 273 ? -3.545 -21.196 0.381 1.00 33.69 273 ASP A O 1
ATOM 2048 N N . GLY A 1 274 ? -4.980 -20.238 1.763 1.00 34.72 274 GLY A N 1
ATOM 2049 C CA . GLY A 1 274 ? -5.268 -19.088 0.893 1.00 34.72 274 GLY A CA 1
ATOM 2050 C C . GLY A 1 274 ? -4.297 -17.912 1.065 1.00 34.72 274 GLY A C 1
ATOM 2051 O O . GLY A 1 274 ? -4.280 -17.278 2.121 1.00 34.72 274 GLY A O 1
ATOM 2052 N N . PHE A 1 275 ? -3.562 -17.594 -0.007 1.00 39.53 275 PHE A N 1
ATOM 2053 C CA . PHE A 1 275 ? -2.597 -16.496 -0.173 1.00 39.53 275 PHE A CA 1
ATOM 2054 C C . PHE A 1 275 ? -1.427 -16.525 0.817 1.00 39.53 275 PHE A C 1
ATOM 2056 O O . PHE A 1 275 ? -1.507 -16.138 1.985 1.00 39.53 275 PHE A O 1
ATOM 2063 N N . HIS A 1 276 ? -0.271 -16.924 0.304 1.00 47.59 276 HIS A N 1
ATOM 2064 C CA . HIS A 1 276 ? 0.997 -16.552 0.903 1.00 47.59 276 HIS A CA 1
ATOM 2065 C C . HIS A 1 276 ? 1.520 -15.360 0.122 1.00 47.59 276 HIS A C 1
ATOM 2067 O O . HIS A 1 276 ? 1.578 -15.452 -1.106 1.00 47.59 276 HIS A O 1
ATOM 2073 N N . ALA A 1 277 ? 1.924 -14.275 0.794 1.00 49.97 277 ALA A N 1
ATOM 2074 C CA . ALA A 1 277 ? 2.687 -13.244 0.109 1.00 49.97 277 ALA A CA 1
ATOM 2075 C C . ALA A 1 277 ? 3.838 -13.953 -0.624 1.00 49.97 277 ALA A C 1
ATOM 2077 O O . ALA A 1 277 ? 4.616 -14.716 -0.049 1.00 49.97 277 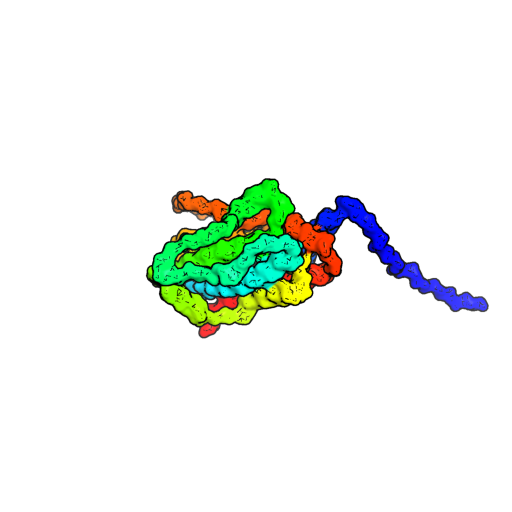ALA A O 1
ATOM 2078 N N . THR A 1 278 ? 3.859 -13.829 -1.943 1.00 54.09 278 THR A N 1
ATOM 2079 C CA . THR A 1 278 ? 4.926 -14.360 -2.788 1.00 54.09 278 THR A CA 1
ATOM 2080 C C . THR A 1 278 ? 6.280 -13.974 -2.221 1.00 54.09 278 THR A C 1
ATOM 2082 O O . THR A 1 278 ? 6.438 -12.877 -1.678 1.00 54.09 278 THR A O 1
ATOM 2085 N N . GLY A 1 279 ? 7.271 -14.859 -2.376 1.00 62.94 279 GLY A N 1
ATOM 2086 C CA . GLY A 1 279 ? 8.637 -14.479 -2.043 1.00 62.94 279 GLY A CA 1
ATOM 2087 C C . GLY A 1 279 ? 9.003 -13.220 -2.825 1.00 62.94 279 GLY A C 1
ATOM 2088 O O . GLY A 1 279 ? 8.586 -13.056 -3.972 1.00 62.94 279 GLY A O 1
ATOM 2089 N N . GLN A 1 280 ? 9.762 -12.315 -2.212 1.00 71.00 280 GLN A N 1
ATOM 2090 C CA . GLN A 1 280 ? 10.186 -11.077 -2.867 1.00 71.00 280 GLN A CA 1
ATOM 2091 C C . GLN A 1 280 ? 10.846 -11.342 -4.231 1.00 71.00 280 GLN A C 1
ATOM 2093 O O . GLN A 1 280 ? 10.600 -10.603 -5.183 1.00 71.00 280 GLN A O 1
ATOM 2098 N N . ASP A 1 281 ? 11.600 -12.437 -4.348 1.00 75.88 281 ASP A N 1
ATOM 2099 C CA . ASP A 1 281 ? 12.224 -12.876 -5.599 1.00 75.88 281 ASP A CA 1
ATOM 2100 C C . ASP A 1 281 ? 11.205 -13.140 -6.720 1.00 75.88 281 ASP A C 1
ATOM 2102 O O . ASP A 1 281 ? 11.452 -12.769 -7.871 1.00 75.88 281 ASP A O 1
ATOM 2106 N N . ASP A 1 282 ? 10.043 -13.714 -6.389 1.00 86.88 282 ASP A N 1
ATOM 2107 C CA . ASP A 1 282 ? 8.975 -14.002 -7.351 1.00 86.88 282 ASP A CA 1
ATOM 2108 C C . ASP A 1 282 ? 8.354 -12.690 -7.868 1.00 86.88 282 ASP A C 1
ATOM 2110 O O . ASP A 1 282 ? 8.154 -12.521 -9.073 1.00 86.88 282 ASP A O 1
ATOM 2114 N N . LEU A 1 283 ? 8.125 -11.713 -6.979 1.00 90.06 283 LEU A N 1
ATOM 2115 C CA . LEU A 1 283 ? 7.588 -10.396 -7.352 1.00 90.06 283 LEU A CA 1
ATOM 2116 C C . LEU A 1 283 ? 8.562 -9.590 -8.212 1.00 90.06 283 LEU A C 1
ATOM 2118 O O . LEU A 1 283 ? 8.148 -8.966 -9.191 1.00 90.06 283 LEU A O 1
ATOM 2122 N N . VAL A 1 284 ? 9.855 -9.610 -7.873 1.00 92.75 284 VAL A N 1
ATOM 2123 C CA . VAL A 1 284 ? 10.901 -8.959 -8.675 1.00 92.75 284 VAL A CA 1
ATOM 2124 C C . VAL A 1 284 ? 10.950 -9.572 -10.072 1.00 92.75 284 VAL A C 1
ATOM 2126 O O . VAL A 1 284 ? 11.053 -8.842 -11.058 1.00 92.75 284 VAL A O 1
ATOM 2129 N N . GLU A 1 285 ? 10.842 -10.896 -10.184 1.00 92.56 285 GLU A N 1
ATOM 2130 C CA . GLU A 1 285 ? 10.829 -11.578 -11.475 1.00 92.56 285 GLU A CA 1
ATOM 2131 C C . GLU A 1 285 ? 9.606 -11.211 -12.321 1.00 92.56 285 GLU A C 1
ATOM 2133 O O . GLU A 1 285 ? 9.762 -10.806 -13.477 1.00 92.56 285 GLU A O 1
ATOM 2138 N N . MET A 1 286 ? 8.402 -11.278 -11.749 1.00 91.94 286 MET A N 1
ATOM 2139 C CA . MET A 1 286 ? 7.168 -10.897 -12.439 1.00 91.94 286 MET A CA 1
ATOM 2140 C C . MET A 1 286 ? 7.189 -9.420 -12.874 1.00 91.94 286 MET A C 1
ATOM 2142 O O . MET A 1 286 ? 6.863 -9.099 -14.020 1.00 91.94 286 MET A O 1
ATOM 2146 N N . ALA A 1 287 ? 7.642 -8.505 -12.011 1.00 94.69 287 ALA A N 1
ATOM 2147 C CA . ALA A 1 287 ? 7.775 -7.090 -12.357 1.00 94.69 287 ALA A CA 1
ATOM 2148 C C . ALA A 1 287 ? 8.842 -6.842 -13.432 1.00 94.69 287 ALA A C 1
ATOM 2150 O O . ALA A 1 287 ? 8.626 -6.033 -14.338 1.00 94.69 287 ALA A O 1
ATOM 2151 N N . ALA A 1 288 ? 9.959 -7.573 -13.400 1.00 94.31 288 ALA A N 1
ATOM 2152 C CA . ALA A 1 288 ? 10.984 -7.495 -14.433 1.00 94.31 288 ALA A CA 1
ATOM 2153 C C . ALA A 1 288 ? 10.443 -7.928 -15.807 1.00 94.31 288 ALA A C 1
ATOM 2155 O O . ALA A 1 288 ? 10.756 -7.289 -16.813 1.00 94.31 288 ALA A O 1
ATOM 2156 N N . GLN A 1 289 ? 9.574 -8.943 -15.866 1.00 92.75 289 GLN A N 1
ATOM 2157 C CA . GLN A 1 289 ? 8.908 -9.351 -17.110 1.00 92.75 289 GLN A CA 1
ATOM 2158 C C . GLN A 1 289 ? 7.980 -8.264 -17.675 1.00 92.75 289 GLN A C 1
ATOM 2160 O O . GLN A 1 289 ? 7.901 -8.102 -18.898 1.00 92.75 289 GLN A O 1
ATOM 2165 N N . VAL A 1 290 ? 7.294 -7.502 -16.812 1.00 93.25 290 VAL A N 1
ATOM 2166 C CA . VAL A 1 290 ? 6.504 -6.332 -17.233 1.00 93.25 290 VAL A CA 1
ATOM 2167 C C . VAL A 1 290 ? 7.429 -5.232 -17.759 1.00 93.25 290 VAL A C 1
ATOM 2169 O O . VAL A 1 290 ? 7.201 -4.706 -18.849 1.00 93.25 290 VAL A O 1
ATOM 2172 N N . LEU A 1 291 ? 8.502 -4.927 -17.026 1.00 94.31 291 LEU A N 1
ATOM 2173 C CA . LEU A 1 291 ? 9.453 -3.872 -17.370 1.00 94.31 291 LEU A CA 1
ATOM 2174 C C . LEU A 1 291 ? 10.179 -4.132 -18.700 1.00 94.31 291 LEU A C 1
ATOM 2176 O O . LEU A 1 291 ? 10.365 -3.203 -19.478 1.00 94.31 291 LEU A O 1
ATOM 2180 N N . MET A 1 292 ? 10.523 -5.385 -19.018 1.00 92.94 292 MET A N 1
ATOM 2181 C CA . MET A 1 292 ? 11.168 -5.764 -20.289 1.00 92.94 292 MET A CA 1
ATOM 2182 C C . MET A 1 292 ? 10.397 -5.329 -21.544 1.00 92.94 292 MET A C 1
ATOM 2184 O O . MET A 1 292 ? 10.985 -5.224 -22.621 1.00 92.94 292 MET A O 1
ATOM 2188 N N . LYS A 1 293 ? 9.078 -5.146 -21.430 1.00 89.62 293 LYS A N 1
ATOM 2189 C CA . LYS A 1 293 ? 8.191 -4.783 -22.542 1.00 89.62 293 LYS A CA 1
ATOM 2190 C C . LYS A 1 293 ? 7.980 -3.271 -22.656 1.00 89.62 293 LYS A C 1
ATOM 2192 O O . LYS A 1 293 ? 7.275 -2.836 -23.564 1.00 89.62 293 LYS A O 1
ATOM 2197 N N . ALA A 1 294 ? 8.556 -2.485 -21.749 1.00 90.81 294 ALA A N 1
ATOM 2198 C CA . ALA A 1 294 ? 8.309 -1.058 -21.626 1.00 90.81 294 ALA A CA 1
ATOM 2199 C C . ALA A 1 294 ? 9.597 -0.244 -21.821 1.00 90.81 294 ALA A C 1
ATOM 2201 O O . ALA A 1 294 ? 10.681 -0.653 -21.415 1.00 90.81 294 ALA A O 1
ATOM 2202 N N . ASP A 1 295 ? 9.468 0.936 -22.427 1.00 92.38 295 ASP A N 1
ATOM 2203 C CA . ASP A 1 295 ? 10.557 1.911 -22.561 1.00 92.38 295 ASP A CA 1
ATOM 2204 C C . ASP A 1 295 ? 10.366 3.025 -21.524 1.00 92.38 295 ASP A C 1
ATOM 2206 O O . ASP A 1 295 ? 9.920 4.130 -21.837 1.00 92.38 295 ASP A O 1
ATOM 2210 N N . VAL A 1 296 ? 10.609 2.690 -20.252 1.00 93.44 296 VAL A N 1
ATOM 2211 C CA . VAL A 1 296 ? 10.414 3.602 -19.115 1.00 93.44 296 VAL A CA 1
ATOM 2212 C C . VAL A 1 296 ? 11.769 3.971 -18.513 1.00 93.44 296 VAL A C 1
ATOM 2214 O O . VAL A 1 296 ? 12.557 3.086 -18.170 1.00 93.44 296 VAL A O 1
ATOM 2217 N N . PRO A 1 297 ? 12.079 5.270 -18.348 1.00 95.81 297 PRO A N 1
ATOM 2218 C CA . PRO A 1 297 ? 13.348 5.678 -17.771 1.00 95.81 297 PRO A CA 1
ATOM 2219 C C . PRO A 1 297 ? 13.425 5.290 -16.290 1.00 95.81 297 PRO A C 1
ATOM 2221 O O . PRO A 1 297 ? 12.468 5.468 -15.539 1.00 95.81 297 PRO A O 1
ATOM 2224 N N . TYR A 1 298 ? 14.612 4.869 -15.840 1.00 96.38 298 TYR A N 1
ATOM 2225 C CA . TYR A 1 298 ? 14.884 4.513 -14.439 1.00 96.38 298 TYR A CA 1
ATOM 2226 C C . TYR A 1 298 ? 14.378 5.563 -13.434 1.00 96.38 298 TYR A C 1
ATOM 2228 O O . TYR A 1 298 ? 13.832 5.225 -12.388 1.00 96.38 298 TYR A O 1
ATOM 2236 N N . THR A 1 299 ? 14.509 6.852 -13.762 1.00 96.88 299 THR A N 1
ATOM 2237 C CA . THR A 1 299 ? 14.040 7.945 -12.899 1.00 96.88 299 THR A CA 1
ATOM 2238 C C . THR A 1 299 ? 12.528 7.920 -12.678 1.00 96.88 299 THR A C 1
ATOM 2240 O O . THR A 1 299 ? 12.093 8.232 -11.579 1.00 96.88 299 THR A O 1
ATOM 2243 N N . ALA A 1 300 ? 11.727 7.531 -13.677 1.00 97.31 300 ALA A N 1
ATOM 2244 C CA . ALA A 1 300 ? 10.275 7.425 -13.526 1.00 97.31 300 ALA A CA 1
ATOM 2245 C C . ALA A 1 300 ? 9.878 6.233 -12.640 1.00 97.31 300 ALA A C 1
ATOM 2247 O O . ALA A 1 300 ? 8.989 6.376 -11.798 1.00 97.31 300 ALA A O 1
ATOM 2248 N N . LEU A 1 301 ? 10.583 5.101 -12.766 1.00 98.06 301 LEU A N 1
ATOM 2249 C CA . LEU A 1 301 ? 10.403 3.933 -11.894 1.00 98.06 301 LEU A CA 1
ATOM 2250 C C . LEU A 1 301 ? 10.701 4.290 -10.430 1.00 98.06 301 LEU A C 1
ATOM 2252 O O . LEU A 1 301 ? 9.884 4.045 -9.540 1.00 98.06 301 LEU A O 1
ATOM 2256 N N . LEU A 1 302 ? 11.846 4.937 -10.189 1.00 98.19 302 LEU A N 1
ATOM 2257 C CA . LEU A 1 302 ? 12.263 5.356 -8.853 1.00 98.19 302 LEU A CA 1
ATOM 2258 C C . LEU A 1 302 ? 11.300 6.388 -8.253 1.00 98.19 302 LEU A C 1
ATOM 2260 O O . LEU A 1 302 ? 10.905 6.253 -7.098 1.00 98.19 302 LEU A O 1
ATOM 2264 N N . THR A 1 303 ? 10.900 7.405 -9.025 1.00 98.50 303 THR A N 1
ATOM 2265 C CA . THR A 1 303 ? 9.926 8.407 -8.568 1.00 98.50 303 THR A CA 1
ATOM 2266 C C . THR A 1 303 ? 8.598 7.757 -8.200 1.00 98.50 303 THR A C 1
ATOM 2268 O O . THR A 1 303 ? 8.080 8.043 -7.127 1.00 98.50 303 THR A O 1
ATOM 2271 N N . SER A 1 304 ? 8.077 6.852 -9.031 1.00 98.56 304 SER A N 1
ATOM 2272 C CA . SER A 1 304 ? 6.796 6.192 -8.759 1.00 98.56 304 SER A CA 1
ATOM 2273 C C . SER A 1 304 ? 6.853 5.317 -7.509 1.00 98.56 304 SER A C 1
ATOM 2275 O O . SER A 1 304 ? 5.936 5.350 -6.694 1.00 98.56 304 SER A O 1
ATOM 2277 N N . THR A 1 305 ? 7.967 4.610 -7.307 1.00 98.56 305 THR A N 1
ATOM 2278 C CA . THR A 1 305 ? 8.193 3.803 -6.100 1.00 98.56 305 THR A CA 1
ATOM 2279 C C . THR A 1 305 ? 8.231 4.674 -4.841 1.00 98.56 305 THR A C 1
ATOM 2281 O O . THR A 1 305 ? 7.568 4.361 -3.854 1.00 98.56 305 THR A O 1
ATOM 2284 N N . LYS A 1 306 ? 8.943 5.810 -4.881 1.00 98.56 306 LYS A N 1
ATOM 2285 C CA . LYS A 1 306 ? 8.972 6.775 -3.767 1.00 98.56 306 LYS A CA 1
ATOM 2286 C C . LYS A 1 306 ? 7.581 7.324 -3.473 1.00 98.56 306 LYS A C 1
ATOM 2288 O O . LYS A 1 306 ? 7.159 7.309 -2.325 1.00 98.56 306 LYS A O 1
ATOM 2293 N N . THR A 1 307 ? 6.845 7.751 -4.497 1.00 98.50 307 THR A N 1
ATOM 2294 C CA . THR A 1 307 ? 5.483 8.271 -4.320 1.00 98.50 307 THR A CA 1
ATOM 2295 C C . THR A 1 307 ? 4.549 7.233 -3.695 1.00 98.50 307 THR A C 1
ATOM 2297 O O . THR A 1 307 ? 3.768 7.583 -2.813 1.00 98.50 307 THR A O 1
ATOM 2300 N N . LEU A 1 308 ? 4.659 5.958 -4.080 1.00 98.12 308 LEU A N 1
ATOM 2301 C CA . LEU A 1 308 ? 3.840 4.898 -3.495 1.00 98.12 308 LEU A CA 1
ATOM 2302 C C . LEU A 1 308 ? 4.182 4.650 -2.010 1.00 98.12 308 LEU A C 1
ATOM 2304 O O . LEU A 1 308 ? 3.274 4.565 -1.189 1.00 98.12 308 LEU A O 1
ATOM 2308 N N . LEU A 1 309 ? 5.466 4.647 -1.625 1.00 97.94 309 LEU A N 1
ATOM 2309 C CA . LEU A 1 309 ? 5.877 4.549 -0.211 1.00 97.94 309 LEU A CA 1
ATOM 2310 C C . LEU A 1 309 ? 5.525 5.795 0.624 1.00 97.94 309 LEU A C 1
ATOM 2312 O O . LEU A 1 309 ? 5.300 5.707 1.836 1.00 97.94 309 LEU A O 1
ATOM 2316 N N . GLU A 1 310 ? 5.484 6.978 0.011 1.00 98.31 310 GLU A N 1
ATOM 2317 C CA . GLU A 1 310 ? 4.976 8.184 0.672 1.00 98.31 310 GLU A CA 1
ATOM 2318 C C . GLU A 1 310 ? 3.479 8.055 0.955 1.00 98.31 310 GLU A C 1
ATOM 2320 O O . GLU A 1 310 ? 3.039 8.406 2.050 1.00 98.31 310 GLU A O 1
ATOM 2325 N N . ALA A 1 311 ? 2.709 7.530 -0.001 1.00 98.00 311 ALA A N 1
ATOM 2326 C CA . ALA A 1 311 ? 1.289 7.256 0.180 1.00 98.00 311 ALA A CA 1
ATOM 2327 C C . ALA A 1 311 ? 1.046 6.183 1.255 1.00 98.00 311 ALA A C 1
ATOM 2329 O O . ALA A 1 311 ? 0.166 6.353 2.094 1.00 98.00 311 ALA A O 1
ATOM 2330 N N . GLU A 1 312 ? 1.886 5.146 1.305 1.00 97.44 312 GLU A N 1
ATOM 2331 C CA . GLU A 1 312 ? 1.892 4.151 2.382 1.00 97.44 312 GLU A CA 1
ATOM 2332 C C . GLU A 1 312 ? 2.073 4.823 3.752 1.00 97.44 312 GLU A C 1
ATOM 2334 O O . GLU A 1 312 ? 1.295 4.614 4.677 1.00 97.44 312 GLU A O 1
ATOM 2339 N N . THR A 1 313 ? 3.050 5.726 3.880 1.00 97.31 313 THR A N 1
ATOM 2340 C CA . THR A 1 313 ? 3.260 6.479 5.129 1.00 97.31 313 THR A CA 1
ATOM 2341 C C . THR A 1 313 ? 2.021 7.296 5.514 1.00 97.31 313 THR A C 1
ATOM 2343 O O . THR A 1 313 ? 1.636 7.307 6.682 1.00 97.31 313 THR A O 1
ATOM 2346 N N . GLN A 1 314 ? 1.370 7.944 4.542 1.00 97.50 314 GLN A N 1
ATOM 2347 C CA . GLN A 1 314 ? 0.149 8.723 4.777 1.00 97.50 314 GLN A CA 1
ATOM 2348 C C . GLN A 1 314 ? -1.020 7.854 5.246 1.00 97.50 314 GLN A C 1
ATOM 2350 O O . GLN A 1 314 ? -1.802 8.305 6.085 1.00 97.50 314 GLN A O 1
ATOM 2355 N N . PHE A 1 315 ? -1.122 6.618 4.755 1.00 97.44 315 PHE A N 1
ATOM 2356 C CA . PHE A 1 315 ? -2.114 5.652 5.217 1.00 97.44 315 PHE A CA 1
ATOM 2357 C C . PHE A 1 315 ? -1.930 5.324 6.705 1.00 97.44 315 PHE A C 1
ATOM 2359 O O . PHE A 1 315 ? -2.879 5.425 7.490 1.00 97.44 315 PHE A O 1
ATOM 2366 N N . TRP A 1 316 ? -0.702 5.020 7.134 1.00 96.56 316 TRP A N 1
ATOM 2367 C CA . TRP A 1 316 ? -0.420 4.749 8.546 1.00 96.56 316 TRP A CA 1
ATOM 2368 C C . TRP A 1 316 ? -0.626 5.982 9.437 1.00 96.56 316 TRP A C 1
ATOM 2370 O O . TRP A 1 316 ? -1.206 5.865 10.523 1.00 96.56 316 TRP A O 1
ATOM 2380 N N . ASP A 1 317 ? -0.196 7.163 8.981 1.00 96.88 317 ASP A N 1
ATOM 2381 C CA . ASP A 1 317 ? -0.401 8.435 9.683 1.00 96.88 317 ASP A CA 1
ATOM 2382 C C . ASP A 1 317 ? -1.902 8.722 9.869 1.00 96.88 317 ASP A C 1
ATOM 2384 O O . ASP A 1 317 ? -2.334 9.103 10.963 1.00 96.88 317 ASP A O 1
ATOM 2388 N N . ALA A 1 318 ? -2.709 8.493 8.828 1.00 95.62 318 ALA A N 1
ATOM 2389 C CA . ALA A 1 318 ? -4.161 8.639 8.849 1.00 95.62 318 ALA A CA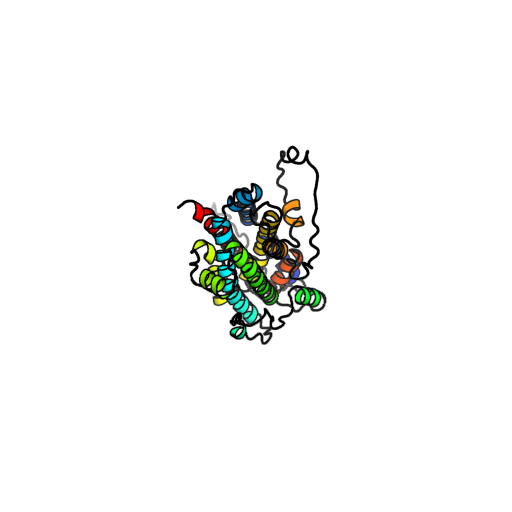 1
ATOM 2390 C C . ALA A 1 318 ? -4.817 7.715 9.886 1.00 95.62 318 ALA A C 1
ATOM 2392 O O . ALA A 1 318 ? -5.577 8.186 10.737 1.00 95.62 318 ALA A O 1
ATOM 2393 N N . CYS A 1 319 ? -4.464 6.427 9.871 1.00 94.19 319 CYS A N 1
ATOM 2394 C CA . CYS A 1 319 ? -5.009 5.442 10.806 1.00 94.19 319 CYS A CA 1
ATOM 2395 C C . CYS A 1 319 ? -4.629 5.742 12.263 1.00 94.19 319 CYS A C 1
ATOM 2397 O O . CYS A 1 319 ? -5.411 5.494 13.182 1.00 94.19 319 CYS A O 1
ATOM 2399 N N . TYR A 1 320 ? -3.432 6.288 12.496 1.00 94.88 320 TYR A N 1
ATOM 2400 C CA . TYR A 1 320 ? -2.958 6.595 13.844 1.00 94.88 320 TYR A CA 1
ATOM 2401 C C . TYR A 1 320 ? -3.519 7.910 14.403 1.00 94.88 320 TYR A C 1
ATOM 2403 O O . TYR A 1 320 ? -3.790 8.002 15.603 1.00 94.88 320 TYR A O 1
ATOM 2411 N N . SER A 1 321 ? -3.699 8.929 13.556 1.00 92.38 321 SER A N 1
ATOM 2412 C CA . SER A 1 321 ? -4.031 10.297 13.985 1.00 92.38 321 SER A CA 1
ATOM 2413 C C . SER A 1 321 ? -5.479 10.481 14.447 1.00 92.38 321 SER A C 1
ATOM 2415 O O . SER A 1 321 ? -5.750 11.386 15.237 1.00 92.38 321 SER A O 1
ATOM 2417 N N . LEU A 1 322 ? -6.399 9.609 14.022 1.00 73.06 322 LEU A N 1
ATOM 2418 C CA . LEU A 1 322 ? -7.836 9.706 14.316 1.00 73.06 322 LEU A CA 1
ATOM 2419 C C . LEU A 1 322 ? -8.213 9.559 15.803 1.00 73.06 322 LEU A C 1
ATOM 2421 O O . LEU A 1 322 ? -9.365 9.774 16.159 1.00 73.06 322 LEU A O 1
ATOM 2425 N N . SER A 1 323 ? -7.262 9.251 16.690 1.00 56.06 323 SER A N 1
ATOM 2426 C CA . SER A 1 323 ? -7.496 9.156 18.138 1.00 56.06 323 SER A CA 1
ATOM 2427 C C . SER A 1 323 ? -7.169 10.436 18.925 1.00 56.06 323 SER A C 1
ATOM 2429 O O . SER A 1 323 ? -7.145 10.394 20.157 1.00 56.06 323 SER A O 1
ATOM 2431 N N . ARG A 1 324 ? -6.793 11.538 18.258 1.00 51.19 324 ARG A N 1
ATOM 2432 C CA . ARG A 1 324 ? -6.325 12.777 18.919 1.00 51.19 324 ARG A CA 1
ATOM 2433 C C . ARG A 1 324 ? -7.293 13.960 18.844 1.00 51.19 324 ARG A C 1
ATOM 2435 O O . ARG A 1 324 ? -6.966 15.008 19.403 1.00 51.19 324 ARG A O 1
ATOM 2442 N N . GLU A 1 325 ? -8.442 13.793 18.199 1.00 45.81 325 GLU A N 1
ATOM 2443 C CA . GLU A 1 325 ? -9.528 14.785 18.138 1.00 45.81 325 GLU A CA 1
ATOM 2444 C C . GLU A 1 325 ? -10.711 14.360 19.013 1.00 45.81 325 GLU A C 1
ATOM 2446 O O . GLU A 1 325 ? -11.264 15.247 19.705 1.00 45.81 325 GLU A O 1
#

Foldseek 3Di:
DDDDDDDDDDDPDPPPDDDDPCLLVVLLVLLVVLLVDPLLVVLLVCLLPFPLLVCQQVLNDDLQLVLLLLLLLLVQLVLQLVLLVLLVVLVVPDPVPPVVVPPVPPDPPDDPPPPDDPFLLSVVVVCVVPVDQALSNSSSNLSSVLNVLSLVVNCQSVVPPDPVVSVVVSVPDDHDPLSNLLSVLSNVCSVVVVSLLNLSLCLNVLLSVLCSLLSSLVGNNDPDPDPSSNLSSQLSNQANPPPVVVVDPDDPDPPVPPPDDDDDDDDPPDDSSGHHPDHSVVSSSSSSVVVSVDPDDSVSSSVSNSSNSSSVSSSSVSSPVVVPD